Protein AF-A0A0S8JRI1-F1 (afdb_monomer_lite)

Structure (mmCIF, N/CA/C/O backbone):
data_AF-A0A0S8JRI1-F1
#
_entry.id   AF-A0A0S8JRI1-F1
#
loop_
_atom_site.group_PDB
_atom_site.id
_atom_site.type_symbol
_atom_site.label_atom_id
_atom_site.label_alt_id
_atom_site.label_comp_id
_atom_site.label_asym_id
_atom_site.label_entity_id
_atom_site.label_seq_id
_atom_site.pdbx_PDB_ins_code
_atom_site.Cartn_x
_atom_site.Cartn_y
_atom_site.Cartn_z
_atom_site.occupancy
_atom_site.B_iso_or_equiv
_atom_site.auth_seq_id
_atom_site.auth_comp_id
_atom_site.auth_asym_id
_atom_site.a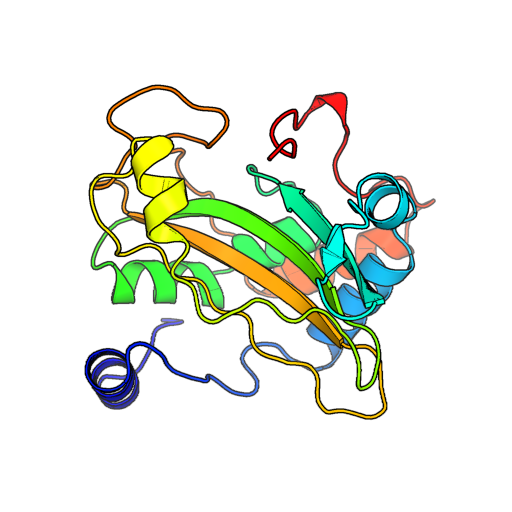uth_atom_id
_atom_site.pdbx_PDB_model_num
ATOM 1 N N . MET A 1 1 ? 0.067 -9.311 18.228 1.00 64.31 1 MET A N 1
ATOM 2 C CA . MET A 1 1 ? -0.437 -9.267 16.838 1.00 64.31 1 MET A CA 1
ATOM 3 C C . MET A 1 1 ? 0.097 -8.006 16.185 1.00 64.31 1 MET A C 1
ATOM 5 O O . MET A 1 1 ? 0.263 -7.014 16.883 1.00 64.31 1 MET A O 1
ATOM 9 N N . ASN A 1 2 ? 0.407 -8.040 14.889 1.00 87.88 2 ASN A N 1
ATOM 10 C CA . ASN A 1 2 ? 0.903 -6.865 14.171 1.00 87.88 2 ASN A CA 1
ATOM 11 C C . ASN A 1 2 ? -0.252 -5.905 13.827 1.00 87.88 2 ASN A C 1
ATOM 13 O O . ASN A 1 2 ? -0.615 -5.775 12.665 1.00 87.88 2 ASN A O 1
ATOM 17 N N . THR A 1 3 ? -0.843 -5.277 14.839 1.00 95.38 3 THR A N 1
ATOM 18 C CA . THR A 1 3 ? -1.989 -4.358 14.747 1.00 95.38 3 THR A CA 1
ATOM 19 C C . THR A 1 3 ? -1.612 -2.973 15.287 1.00 95.38 3 THR A C 1
ATOM 21 O O . THR A 1 3 ? -0.508 -2.774 15.806 1.00 95.38 3 THR A O 1
ATOM 24 N N . PHE A 1 4 ? -2.482 -1.986 15.100 1.00 96.06 4 PHE A N 1
ATOM 25 C CA . PHE A 1 4 ? -2.429 -0.702 15.792 1.00 96.06 4 PHE A CA 1
ATOM 26 C C . PHE A 1 4 ? -2.881 -0.858 17.246 1.00 96.06 4 PHE A C 1
ATOM 28 O O . PHE A 1 4 ? -3.735 -1.699 17.541 1.00 96.06 4 PHE A O 1
ATOM 35 N N . SER A 1 5 ? -2.310 -0.050 18.142 1.00 96.94 5 SER A N 1
ATOM 36 C CA . SER A 1 5 ? -2.876 0.150 19.479 1.00 96.94 5 SER A CA 1
ATOM 37 C C . SER A 1 5 ? -4.134 1.018 19.415 1.00 96.94 5 SER A C 1
ATOM 39 O O . SER A 1 5 ? -4.360 1.718 18.426 1.00 96.94 5 SER A O 1
ATOM 41 N N . ASP A 1 6 ? -4.917 1.028 20.490 1.00 97.38 6 ASP A N 1
ATOM 42 C CA . ASP A 1 6 ? -6.154 1.816 20.568 1.00 97.38 6 ASP A CA 1
ATOM 43 C C . ASP A 1 6 ? -5.908 3.313 20.339 1.00 97.38 6 ASP A C 1
ATOM 45 O O . ASP A 1 6 ? -6.665 3.965 19.626 1.00 97.38 6 ASP A O 1
ATOM 49 N N . GLU A 1 7 ? -4.805 3.853 20.864 1.00 97.69 7 GLU A N 1
ATOM 50 C CA . GLU A 1 7 ? -4.440 5.258 20.649 1.00 97.69 7 GLU A CA 1
ATOM 51 C C . GLU A 1 7 ? -4.088 5.540 19.179 1.00 97.69 7 GLU A C 1
ATOM 53 O O . GLU A 1 7 ? -4.469 6.567 18.623 1.00 97.69 7 GLU A O 1
ATOM 58 N N . GLN A 1 8 ? -3.403 4.606 18.512 1.00 96.75 8 GLN A N 1
ATOM 59 C CA . GLN A 1 8 ? -3.072 4.737 17.090 1.00 96.75 8 GLN A CA 1
ATOM 60 C C . GLN A 1 8 ? -4.321 4.650 16.209 1.00 96.75 8 GLN A C 1
ATOM 62 O O . GLN A 1 8 ? -4.445 5.414 15.252 1.00 96.75 8 GLN A O 1
ATOM 67 N N . LEU A 1 9 ? -5.253 3.750 16.541 1.00 96.38 9 LEU A N 1
ATOM 68 C CA . LEU A 1 9 ? -6.550 3.661 15.871 1.00 96.38 9 LEU A CA 1
ATOM 69 C C . LEU A 1 9 ? -7.372 4.928 16.074 1.00 96.38 9 LEU A C 1
ATOM 71 O O . LEU A 1 9 ? -7.922 5.464 15.117 1.00 96.38 9 LEU A O 1
ATOM 75 N N . LYS A 1 10 ? -7.426 5.441 17.302 1.00 96.94 10 LYS A N 1
ATOM 76 C CA . LYS A 1 10 ? -8.128 6.686 17.607 1.00 96.94 10 LYS A CA 1
ATOM 77 C C . LYS A 1 10 ? -7.576 7.849 16.783 1.00 96.94 10 LYS A C 1
ATOM 79 O O . LYS A 1 10 ? -8.362 8.572 16.178 1.00 96.94 10 LYS A O 1
ATOM 84 N N . GLN A 1 11 ? -6.251 7.983 16.694 1.00 96.06 11 GLN A N 1
ATOM 85 C CA . GLN A 1 11 ? -5.617 8.995 15.846 1.00 96.06 11 GLN A CA 1
ATOM 86 C C . GLN A 1 11 ? -5.973 8.797 14.367 1.00 96.06 11 GLN A C 1
ATOM 88 O O . GLN A 1 11 ? -6.318 9.759 13.689 1.00 96.06 11 GLN A O 1
ATOM 93 N N . TYR A 1 12 ? -5.946 7.554 13.875 1.00 94.25 12 TYR A N 1
ATOM 94 C CA . TYR A 1 12 ? -6.361 7.240 12.509 1.00 94.25 12 TYR A CA 1
ATOM 95 C C . TYR A 1 12 ? -7.808 7.676 12.233 1.00 94.25 12 TYR A C 1
ATOM 97 O O . TYR A 1 12 ? -8.067 8.316 11.218 1.00 94.25 12 TYR A O 1
ATOM 105 N N . HIS A 1 13 ? -8.746 7.374 13.133 1.00 93.38 13 HIS A N 1
ATOM 106 C CA . HIS A 1 13 ? -10.148 7.769 12.982 1.00 93.38 13 HIS A CA 1
ATOM 107 C C . HIS A 1 13 ? -10.352 9.286 13.047 1.00 93.38 13 HIS A C 1
ATOM 109 O O . HIS A 1 13 ? -11.264 9.800 12.405 1.00 93.38 13 HIS A O 1
ATOM 115 N N . GLN A 1 14 ? -9.515 9.995 13.805 1.00 94.69 14 GLN A N 1
ATOM 116 C CA . GLN A 1 14 ? -9.573 11.448 13.916 1.00 94.69 14 GLN A CA 1
ATOM 117 C C . GLN A 1 14 ? -9.000 12.155 12.676 1.00 94.69 14 GLN A C 1
ATOM 119 O O . GLN A 1 14 ? -9.611 13.101 12.183 1.00 94.69 14 GLN A O 1
ATOM 124 N N . ASP A 1 15 ? -7.857 11.694 12.166 1.00 92.31 15 ASP A N 1
ATOM 125 C CA . ASP A 1 15 ? -7.109 12.385 11.105 1.00 92.31 15 ASP A CA 1
ATOM 126 C C . ASP A 1 15 ? -7.366 11.821 9.700 1.00 92.31 15 ASP A C 1
ATOM 128 O O . ASP A 1 15 ? -6.971 12.420 8.699 1.00 92.31 15 ASP A O 1
ATOM 132 N N . GLY A 1 16 ? -7.958 10.628 9.607 1.00 88.25 16 GLY A N 1
ATOM 133 C CA . GLY A 1 16 ? -8.073 9.859 8.365 1.00 88.25 16 GLY A CA 1
ATOM 134 C C . GLY A 1 16 ? -6.766 9.188 7.920 1.00 88.25 16 GLY A C 1
ATOM 135 O O . GLY A 1 16 ? -6.719 8.586 6.849 1.00 88.25 16 GLY A O 1
ATOM 136 N N . TYR A 1 17 ? -5.691 9.280 8.711 1.00 90.06 17 TYR A N 1
ATOM 137 C CA . TYR A 1 17 ? -4.432 8.572 8.480 1.00 90.06 17 TYR A CA 1
ATOM 138 C C . TYR A 1 17 ? -3.642 8.377 9.780 1.00 90.06 17 TYR A C 1
ATOM 140 O O . TYR A 1 17 ? -3.841 9.075 10.767 1.00 90.06 17 TYR A O 1
ATOM 148 N N . TYR A 1 18 ? -2.668 7.464 9.760 1.00 91.81 18 TYR A N 1
ATOM 149 C CA . TYR A 1 18 ? -1.664 7.351 10.817 1.00 91.81 18 TYR A CA 1
ATOM 150 C C . TYR A 1 18 ? -0.278 7.081 10.221 1.00 91.81 18 TYR A C 1
ATOM 152 O O . TYR A 1 18 ? -0.118 6.195 9.379 1.00 91.81 18 TYR A O 1
ATOM 160 N N . LEU A 1 19 ? 0.739 7.836 10.651 1.00 92.38 19 LEU A N 1
ATOM 161 C CA . LEU A 1 19 ? 2.123 7.647 10.203 1.00 92.38 19 LEU A CA 1
ATOM 162 C C . LEU A 1 19 ? 2.883 6.737 11.172 1.00 92.38 19 LEU A C 1
ATOM 164 O O . LEU A 1 19 ? 3.450 7.193 12.167 1.00 92.38 19 LEU A O 1
ATOM 168 N N . LEU A 1 20 ? 2.949 5.447 10.846 1.00 92.38 20 LEU A N 1
ATOM 169 C CA . LEU A 1 20 ? 3.726 4.482 11.616 1.00 92.38 20 LEU A CA 1
ATOM 170 C C . LEU A 1 20 ? 5.195 4.488 11.174 1.00 92.38 20 LEU A C 1
ATOM 172 O O . LEU A 1 20 ? 5.557 3.952 10.127 1.00 92.38 20 LEU A O 1
ATOM 176 N N . LYS A 1 21 ? 6.050 5.111 11.986 1.00 92.62 21 LYS A N 1
ATOM 177 C CA . LYS A 1 21 ? 7.499 5.158 11.749 1.00 92.62 21 LYS A CA 1
ATOM 178 C C . LYS A 1 21 ? 8.137 3.798 12.033 1.00 92.62 21 LYS A C 1
ATOM 180 O O . LYS A 1 21 ? 7.709 3.097 12.944 1.00 92.62 21 LYS A O 1
ATOM 185 N N . ASN A 1 22 ? 9.191 3.466 11.285 1.00 93.19 22 ASN A N 1
ATOM 186 C CA . ASN A 1 22 ? 9.984 2.242 11.466 1.00 93.19 22 ASN A CA 1
ATOM 187 C C . ASN A 1 22 ? 9.151 0.945 11.418 1.00 93.19 22 ASN A C 1
ATOM 189 O O . ASN A 1 22 ? 9.436 -0.003 12.144 1.00 93.19 22 ASN A O 1
ATOM 193 N N . LEU A 1 23 ? 8.109 0.897 10.575 1.00 94.56 23 LEU A N 1
ATOM 194 C CA . LEU A 1 23 ? 7.332 -0.331 10.355 1.00 94.56 23 LEU A CA 1
ATOM 195 C C . LEU A 1 23 ? 8.204 -1.466 9.786 1.00 94.56 23 LEU A C 1
ATOM 197 O O . LEU A 1 23 ? 8.025 -2.635 10.134 1.00 94.56 23 LEU A O 1
ATOM 201 N N . PHE A 1 24 ? 9.151 -1.098 8.928 1.00 95.44 24 PHE A N 1
ATOM 202 C CA . PHE A 1 24 ? 10.161 -1.976 8.353 1.00 95.44 24 PHE A CA 1
ATOM 203 C C . PHE A 1 24 ? 11.542 -1.518 8.794 1.00 95.44 24 PHE A C 1
ATOM 205 O O . PHE A 1 24 ? 11.763 -0.321 9.009 1.00 95.44 24 PHE A O 1
ATOM 212 N N . ASP A 1 25 ? 12.453 -2.473 8.949 1.00 95.25 25 ASP A N 1
ATOM 213 C CA . ASP A 1 25 ? 13.824 -2.160 9.320 1.00 95.25 25 ASP A CA 1
ATOM 214 C C . ASP A 1 25 ? 14.629 -1.631 8.121 1.00 95.25 25 ASP A C 1
ATOM 216 O O . ASP A 1 25 ? 14.184 -1.631 6.969 1.00 95.25 25 ASP A O 1
ATOM 220 N N . LYS A 1 26 ? 15.833 -1.131 8.404 1.00 95.50 26 LYS A N 1
ATOM 221 C CA . LYS A 1 26 ? 16.688 -0.520 7.386 1.00 95.50 26 LYS A CA 1
ATOM 222 C C . LYS A 1 26 ? 17.075 -1.508 6.280 1.00 95.50 26 LYS A C 1
ATOM 224 O O . LYS A 1 26 ? 17.121 -1.118 5.120 1.00 95.50 26 LYS A O 1
ATOM 229 N N . GLU A 1 27 ? 17.336 -2.763 6.630 1.00 95.81 27 GLU A N 1
ATOM 230 C CA . GLU A 1 27 ? 17.761 -3.795 5.682 1.00 95.81 27 GLU A CA 1
ATOM 231 C C . GLU A 1 27 ? 16.628 -4.138 4.707 1.00 95.81 27 GLU A C 1
ATOM 233 O O . GLU A 1 27 ? 16.841 -4.199 3.497 1.00 95.81 27 GLU A O 1
ATOM 238 N N . GLU A 1 28 ? 15.403 -4.287 5.215 1.00 96.06 28 GLU A N 1
ATOM 239 C CA . GLU A 1 28 ? 14.204 -4.523 4.406 1.00 96.06 28 GLU A CA 1
ATOM 240 C C . GLU A 1 28 ? 13.981 -3.397 3.392 1.00 96.06 28 GLU A C 1
ATOM 242 O O . GLU A 1 28 ? 13.731 -3.654 2.211 1.00 96.06 28 GLU A O 1
ATOM 247 N N . ILE A 1 29 ? 14.110 -2.145 3.838 1.00 95.31 29 ILE A N 1
ATOM 248 C CA . ILE A 1 29 ? 13.950 -0.971 2.975 1.00 95.31 29 ILE A CA 1
ATOM 249 C C . ILE A 1 29 ? 15.098 -0.848 1.963 1.00 95.31 29 ILE A C 1
ATOM 251 O O . ILE A 1 29 ? 14.853 -0.519 0.801 1.00 95.31 29 ILE A O 1
ATOM 255 N N . GLU A 1 30 ? 16.337 -1.156 2.351 1.00 94.00 30 GLU A N 1
ATOM 256 C CA . GLU A 1 30 ? 17.478 -1.177 1.430 1.00 94.00 30 GLU A CA 1
ATOM 257 C C . GLU A 1 30 ? 17.312 -2.244 0.336 1.00 94.00 30 GLU A C 1
ATOM 259 O O . GLU A 1 30 ? 17.599 -1.968 -0.831 1.00 94.00 30 GLU A O 1
ATOM 264 N N . LEU A 1 31 ? 16.809 -3.436 0.674 1.00 93.81 31 LEU A N 1
ATOM 265 C CA . LEU A 1 31 ? 16.504 -4.493 -0.298 1.00 93.81 31 LEU A CA 1
ATOM 266 C C . LEU A 1 31 ? 15.387 -4.078 -1.263 1.00 93.81 31 LEU A C 1
ATOM 268 O O . LEU A 1 31 ? 15.496 -4.321 -2.469 1.00 93.81 31 LEU A O 1
ATOM 272 N N . LEU A 1 32 ? 14.339 -3.419 -0.759 1.00 92.75 32 LEU A N 1
ATOM 273 C CA . LEU A 1 32 ? 13.262 -2.878 -1.592 1.00 92.75 32 LEU A CA 1
ATOM 274 C C . LEU A 1 32 ? 13.796 -1.834 -2.577 1.00 92.75 32 LEU A C 1
ATOM 276 O O . LEU A 1 32 ? 13.522 -1.919 -3.773 1.00 92.75 32 LEU A O 1
ATOM 280 N N . HIS A 1 33 ? 14.606 -0.892 -2.093 1.00 90.88 33 HIS A N 1
ATOM 281 C CA . HIS A 1 33 ? 15.203 0.157 -2.917 1.00 90.88 33 HIS A CA 1
ATOM 282 C C . HIS A 1 33 ? 16.157 -0.406 -3.983 1.00 90.88 33 HIS A C 1
ATOM 284 O O . HIS A 1 33 ? 16.082 -0.020 -5.151 1.00 90.88 33 HIS A O 1
ATOM 290 N N . LYS A 1 34 ? 17.021 -1.363 -3.617 1.00 90.31 34 LYS A N 1
ATOM 291 C CA . LYS A 1 34 ? 17.889 -2.076 -4.573 1.00 90.31 34 LYS A CA 1
ATOM 292 C C . LYS A 1 34 ? 17.079 -2.813 -5.639 1.00 90.31 34 LYS A C 1
ATOM 294 O O . LYS A 1 34 ? 17.452 -2.802 -6.806 1.00 90.31 34 LYS A O 1
ATOM 299 N N . SER A 1 35 ? 15.967 -3.439 -5.256 1.00 88.56 35 SER A N 1
ATOM 300 C CA . SER A 1 35 ? 15.099 -4.151 -6.203 1.00 88.56 35 SER A CA 1
ATOM 301 C C . SER A 1 35 ? 14.448 -3.186 -7.191 1.00 88.56 35 SER A C 1
ATOM 303 O O . SER A 1 35 ? 14.563 -3.397 -8.397 1.00 88.56 35 SER A O 1
ATOM 305 N N . ALA A 1 36 ? 13.880 -2.084 -6.687 1.00 85.75 36 ALA A N 1
ATOM 306 C CA . ALA A 1 36 ? 13.229 -1.062 -7.505 1.00 85.75 36 ALA A CA 1
ATOM 307 C C . ALA A 1 36 ? 14.192 -0.405 -8.506 1.00 85.75 36 ALA A C 1
ATOM 309 O O . ALA A 1 36 ? 13.845 -0.203 -9.666 1.00 85.75 36 ALA A O 1
ATOM 310 N N . THR A 1 37 ? 15.425 -0.123 -8.084 1.00 84.56 37 THR A N 1
ATOM 311 C CA . THR A 1 37 ? 16.450 0.487 -8.949 1.00 84.56 37 THR A CA 1
ATOM 312 C C . THR A 1 37 ? 17.049 -0.486 -9.968 1.00 84.56 37 THR A C 1
ATOM 314 O O . THR A 1 37 ? 17.469 -0.061 -11.043 1.00 84.56 37 THR A O 1
ATOM 317 N N . ALA A 1 38 ? 17.076 -1.789 -9.670 1.00 82.19 38 ALA A N 1
ATOM 318 C CA . ALA A 1 38 ? 17.574 -2.817 -10.586 1.00 82.19 38 ALA A CA 1
ATOM 319 C C . ALA A 1 38 ? 16.535 -3.261 -11.635 1.00 82.19 38 ALA A C 1
ATOM 321 O O . ALA A 1 38 ? 16.903 -3.802 -12.682 1.00 82.19 38 ALA A O 1
ATOM 322 N N . ASP A 1 39 ? 15.241 -3.065 -11.372 1.00 75.31 39 ASP A N 1
ATOM 323 C CA . ASP A 1 39 ? 14.159 -3.510 -12.250 1.00 75.31 39 ASP A CA 1
ATOM 324 C C . ASP A 1 39 ? 14.018 -2.632 -13.500 1.00 75.31 39 ASP A C 1
ATOM 326 O O . ASP A 1 39 ? 13.320 -1.620 -13.537 1.00 75.31 39 ASP A O 1
ATOM 330 N N . ARG A 1 40 ? 14.627 -3.081 -14.601 1.00 61.41 40 ARG A N 1
ATOM 331 C CA . ARG A 1 40 ? 14.497 -2.426 -15.914 1.00 61.41 40 ARG A CA 1
ATOM 332 C C . ARG A 1 40 ? 13.053 -2.423 -16.439 1.00 61.41 40 ARG A C 1
ATOM 334 O O . ARG A 1 40 ? 12.693 -1.530 -17.202 1.00 61.41 40 ARG A O 1
ATOM 341 N N . THR A 1 41 ? 12.231 -3.401 -16.046 1.00 57.97 41 THR A N 1
ATOM 342 C CA . THR A 1 41 ? 10.814 -3.501 -16.443 1.00 57.97 41 THR A CA 1
ATOM 343 C C . THR A 1 41 ? 9.941 -2.461 -15.737 1.00 57.97 41 THR A C 1
ATOM 345 O O . THR A 1 41 ? 9.049 -1.927 -16.387 1.00 57.97 41 THR A O 1
ATOM 348 N N . LEU A 1 42 ? 10.245 -2.083 -14.482 1.00 59.66 42 LEU A N 1
ATOM 349 C CA . LEU A 1 42 ? 9.610 -0.929 -13.817 1.00 59.66 42 LEU A CA 1
ATOM 350 C C . LEU A 1 42 ? 9.815 0.341 -14.650 1.00 59.66 42 LEU A C 1
ATOM 352 O O . LEU A 1 42 ? 8.863 1.055 -14.939 1.00 59.66 42 LEU A O 1
ATOM 356 N N . GLY A 1 43 ? 11.044 0.573 -15.125 1.00 57.84 43 GLY A N 1
ATOM 357 C CA . GLY A 1 43 ? 11.344 1.696 -16.018 1.00 57.84 43 GLY A CA 1
ATOM 358 C C . GLY A 1 43 ? 10.558 1.652 -17.336 1.00 57.84 43 GLY A C 1
ATOM 359 O O . GLY A 1 43 ? 10.059 2.682 -17.781 1.00 57.84 43 GLY A O 1
ATOM 360 N N . LYS A 1 44 ? 10.389 0.468 -17.944 1.00 53.56 44 LYS A N 1
ATOM 361 C CA . LYS A 1 44 ? 9.644 0.291 -19.209 1.00 53.56 44 LYS A CA 1
ATOM 362 C C . LYS A 1 44 ? 8.122 0.404 -19.065 1.00 53.56 44 LYS A C 1
ATOM 364 O O . LYS A 1 44 ? 7.482 0.891 -19.986 1.00 53.56 44 LYS A O 1
ATOM 369 N N . GLN A 1 45 ? 7.558 -0.058 -17.948 1.00 55.31 45 GLN A N 1
ATOM 370 C CA . GLN A 1 45 ? 6.127 0.054 -17.629 1.00 55.31 45 GLN A CA 1
ATOM 371 C C . GLN A 1 45 ? 5.788 1.361 -16.901 1.00 55.31 45 GLN A C 1
ATOM 373 O O . GLN A 1 45 ? 4.636 1.580 -16.534 1.00 55.31 45 GLN A O 1
ATOM 378 N N . SER A 1 46 ? 6.778 2.226 -16.666 1.00 57.16 46 SER A N 1
ATOM 379 C CA . SER A 1 46 ? 6.522 3.548 -16.119 1.00 57.16 46 SER A CA 1
ATOM 380 C C . SER A 1 46 ? 5.849 4.424 -17.173 1.00 57.16 46 SER A C 1
ATOM 382 O O . SER A 1 46 ? 6.433 4.746 -18.209 1.00 57.16 46 SER A O 1
ATOM 384 N N . TYR A 1 47 ? 4.604 4.816 -16.916 1.00 53.97 47 TYR A N 1
ATOM 385 C CA . TYR A 1 47 ? 3.968 5.861 -17.706 1.00 53.97 47 TYR A CA 1
ATOM 386 C C . TYR A 1 47 ? 4.544 7.191 -17.253 1.00 53.97 47 TYR A C 1
ATOM 388 O O . TYR A 1 47 ? 4.262 7.633 -16.144 1.00 53.97 47 TYR A O 1
ATOM 396 N N . GLY A 1 48 ? 5.338 7.827 -18.113 1.00 52.66 48 GLY A N 1
ATOM 397 C CA . GLY A 1 48 ? 5.723 9.218 -17.922 1.00 52.66 48 GLY A CA 1
ATOM 398 C C . GLY A 1 48 ? 4.499 10.102 -18.118 1.00 52.66 48 GLY A C 1
ATOM 399 O O . GLY A 1 48 ? 4.223 10.543 -19.235 1.00 52.66 48 GLY A O 1
ATOM 400 N N . ARG A 1 49 ? 3.735 10.352 -17.053 1.00 52.34 49 ARG A N 1
ATOM 401 C CA . ARG A 1 49 ? 2.725 11.405 -17.085 1.00 52.34 49 ARG A CA 1
ATOM 402 C C . ARG A 1 49 ? 3.469 12.718 -16.889 1.00 52.34 49 ARG A C 1
ATOM 404 O O . ARG A 1 49 ? 4.152 12.901 -15.884 1.00 52.34 49 ARG A O 1
ATOM 411 N N . LYS A 1 50 ? 3.372 13.616 -17.872 1.00 49.59 50 LYS A N 1
ATOM 412 C CA . LYS A 1 50 ? 3.743 15.011 -17.639 1.00 49.59 50 LYS A CA 1
ATOM 413 C C . LYS A 1 50 ? 2.762 15.537 -16.605 1.00 49.59 50 LYS A C 1
ATOM 415 O O . LYS A 1 50 ? 1.558 15.559 -16.878 1.00 49.59 50 LYS A O 1
ATOM 420 N N . ASP A 1 51 ? 3.252 15.906 -15.431 1.00 53.06 51 ASP A N 1
ATOM 421 C CA . ASP A 1 51 ? 2.438 16.735 -14.558 1.00 53.06 51 ASP A CA 1
ATOM 422 C C . ASP A 1 51 ? 2.195 18.086 -15.262 1.00 53.06 51 ASP A C 1
ATOM 424 O O . ASP A 1 51 ? 2.897 18.463 -16.209 1.00 53.06 51 ASP A O 1
ATOM 428 N N . GLY A 1 52 ? 1.145 18.802 -14.866 1.00 46.59 52 GLY A N 1
ATOM 429 C CA . GLY A 1 52 ? 0.797 20.092 -15.472 1.00 46.59 52 GLY A CA 1
ATOM 430 C C . GLY A 1 52 ? 1.866 21.183 -15.298 1.00 46.59 52 GLY A C 1
ATOM 431 O O . GLY A 1 52 ? 1.663 22.288 -15.794 1.00 46.59 52 GLY A O 1
ATOM 432 N N . GLU A 1 53 ? 2.981 20.889 -14.618 1.00 50.03 53 GLU A N 1
ATOM 433 C CA . GLU A 1 53 ? 4.029 21.831 -14.218 1.00 50.03 53 GLU A CA 1
ATOM 434 C C . GLU A 1 53 ? 5.442 21.437 -14.709 1.00 50.03 53 GLU A C 1
ATOM 436 O O . GLU A 1 53 ? 6.411 22.140 -14.429 1.00 50.03 53 GLU A O 1
ATOM 441 N N . GLY A 1 54 ? 5.574 20.376 -15.518 1.00 47.78 54 GLY A N 1
ATOM 442 C CA . GLY A 1 54 ? 6.814 20.003 -16.213 1.00 47.78 54 GLY A CA 1
ATOM 443 C C . GLY A 1 54 ? 7.643 18.873 -15.585 1.00 47.78 54 GLY A C 1
ATOM 444 O O . GLY A 1 54 ? 8.696 18.541 -16.131 1.00 47.78 54 GLY A O 1
ATOM 445 N N . GLY A 1 55 ? 7.191 18.255 -14.496 1.00 51.84 55 GLY A N 1
ATOM 446 C CA . GLY A 1 55 ? 7.759 17.033 -13.928 1.00 51.84 55 GLY A CA 1
ATOM 447 C C . GLY A 1 55 ? 7.335 15.768 -14.685 1.00 51.84 55 GLY A C 1
ATOM 448 O O . GLY A 1 55 ? 6.283 15.713 -15.329 1.00 51.84 55 GLY A O 1
ATOM 449 N N . THR A 1 56 ? 8.181 14.736 -14.625 1.00 54.50 56 THR A N 1
ATOM 450 C CA . THR A 1 56 ? 7.863 13.385 -15.114 1.00 54.50 56 THR A CA 1
ATOM 451 C C . THR A 1 56 ? 7.777 12.458 -13.914 1.00 54.50 56 THR A C 1
ATOM 453 O O . THR A 1 56 ? 8.737 12.309 -13.165 1.00 54.50 56 THR A O 1
ATOM 456 N N . GLU A 1 57 ? 6.622 11.838 -13.710 1.00 58.62 57 GLU A N 1
ATOM 457 C CA . GLU A 1 57 ? 6.478 10.795 -12.701 1.00 58.62 57 GLU A CA 1
ATOM 458 C C . GLU A 1 57 ? 6.615 9.418 -13.334 1.00 58.62 57 GLU A C 1
ATOM 460 O O . GLU A 1 57 ? 6.033 9.140 -14.381 1.00 58.62 57 GLU A O 1
ATOM 465 N N . HIS A 1 58 ? 7.383 8.547 -12.686 1.00 72.69 58 HIS A N 1
ATOM 466 C CA . HIS A 1 58 ? 7.498 7.155 -13.091 1.00 72.69 58 HIS A CA 1
ATOM 467 C C . HIS A 1 58 ? 6.623 6.315 -12.165 1.00 72.69 58 HIS A C 1
ATOM 469 O O . HIS A 1 58 ? 6.988 6.043 -11.018 1.00 72.69 58 HIS A O 1
ATOM 475 N N . LEU A 1 59 ? 5.447 5.940 -12.668 1.00 74.50 59 LEU A N 1
ATOM 476 C CA . LEU A 1 59 ? 4.472 5.111 -11.966 1.00 74.50 59 LEU A CA 1
ATOM 477 C C . LEU A 1 59 ? 4.381 3.734 -12.622 1.00 74.50 59 LEU A C 1
ATOM 479 O O . LEU A 1 59 ? 4.051 3.632 -13.802 1.00 74.50 59 LEU A O 1
ATOM 483 N N . SER A 1 60 ? 4.574 2.686 -11.829 1.00 81.62 60 SER A N 1
ATOM 484 C CA . SER A 1 60 ? 4.226 1.314 -12.200 1.00 81.62 60 SER A CA 1
ATOM 485 C C . SER A 1 60 ? 3.131 0.805 -11.270 1.00 81.62 60 SER A C 1
ATOM 487 O O . 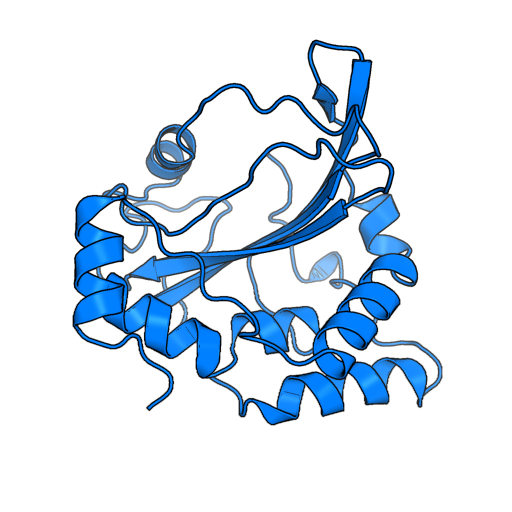SER A 1 60 ? 3.262 0.923 -10.052 1.00 81.62 60 SER A O 1
ATOM 489 N N . LEU A 1 61 ? 2.058 0.253 -11.835 1.00 82.62 61 LEU A N 1
ATOM 490 C CA . LEU A 1 61 ? 0.866 -0.219 -11.123 1.00 82.62 61 LEU A CA 1
ATOM 491 C C . LEU A 1 61 ? 0.613 -1.688 -11.451 1.00 82.62 61 LEU A C 1
ATOM 493 O O . LEU A 1 61 ? 0.832 -2.094 -12.587 1.00 82.62 61 LEU A O 1
ATOM 497 N N . TRP A 1 62 ? 0.154 -2.463 -10.469 1.00 87.06 62 TRP A N 1
ATOM 498 C CA . TRP A 1 62 ? -0.201 -3.871 -10.658 1.00 87.06 62 TRP A CA 1
ATOM 499 C C . TRP A 1 62 ? -1.257 -4.344 -9.670 1.00 87.06 62 TRP A C 1
ATOM 501 O O . TRP A 1 62 ? -1.330 -3.856 -8.539 1.00 87.06 62 TRP A O 1
ATOM 511 N N . ASN A 1 63 ? -2.055 -5.328 -10.069 1.00 87.19 63 ASN A N 1
ATOM 512 C CA . ASN A 1 63 ? -3.240 -5.740 -9.316 1.00 87.19 63 ASN A CA 1
ATOM 513 C C . ASN A 1 63 ? -3.028 -6.994 -8.474 1.00 87.19 63 ASN A C 1
ATOM 515 O O . ASN A 1 63 ? -3.691 -7.170 -7.449 1.00 87.19 63 ASN A O 1
ATOM 519 N N . HIS A 1 64 ? -2.066 -7.838 -8.843 1.00 86.50 64 HIS A N 1
ATOM 520 C CA . HIS A 1 64 ? -1.839 -9.106 -8.159 1.00 86.50 64 HIS A CA 1
ATOM 521 C C . HIS A 1 64 ? -0.464 -9.151 -7.480 1.00 86.50 64 HIS A C 1
ATOM 523 O O . HIS A 1 64 ? 0.564 -8.923 -8.121 1.00 86.50 64 HIS A O 1
ATOM 529 N N . PRO A 1 65 ? -0.400 -9.454 -6.170 1.00 86.75 65 PRO A N 1
ATOM 530 C CA . PRO A 1 65 ? 0.871 -9.543 -5.474 1.00 86.75 65 PRO A CA 1
ATOM 531 C C . PRO A 1 65 ? 1.572 -10.861 -5.837 1.00 86.75 65 PRO A C 1
ATOM 533 O O . PRO A 1 65 ? 1.137 -11.943 -5.436 1.00 86.75 65 PRO A O 1
ATOM 536 N N . GLY A 1 66 ? 2.677 -10.764 -6.580 1.00 86.50 66 GLY A N 1
ATOM 537 C CA . GLY A 1 66 ? 3.516 -11.907 -6.957 1.00 86.50 66 GLY A CA 1
ATOM 538 C C . GLY A 1 66 ? 4.343 -12.490 -5.800 1.00 86.50 66 GLY A C 1
ATOM 539 O O . GLY A 1 66 ? 4.137 -12.178 -4.629 1.00 86.50 66 GLY A O 1
ATOM 540 N N . ASN A 1 67 ? 5.321 -13.342 -6.123 1.00 88.12 67 ASN A N 1
ATOM 541 C CA . ASN A 1 67 ? 6.244 -13.934 -5.138 1.00 88.12 67 ASN A CA 1
ATOM 542 C C . ASN A 1 67 ? 7.607 -13.226 -5.044 1.00 88.12 67 ASN A C 1
ATOM 544 O O . ASN A 1 67 ? 8.505 -13.706 -4.358 1.00 88.12 67 ASN A O 1
ATOM 548 N N . ASN A 1 68 ? 7.739 -12.067 -5.683 1.00 88.25 68 ASN A N 1
ATOM 549 C CA . ASN A 1 68 ? 8.895 -11.191 -5.531 1.00 88.25 68 ASN A CA 1
ATOM 550 C C . ASN A 1 68 ? 8.809 -10.361 -4.235 1.00 88.25 68 ASN A C 1
ATOM 552 O O . ASN A 1 68 ? 7.833 -10.434 -3.480 1.00 88.25 68 ASN A O 1
ATOM 556 N N . ILE A 1 69 ? 9.832 -9.540 -3.990 1.00 91.88 69 ILE A N 1
ATOM 557 C CA . ILE A 1 69 ? 9.918 -8.689 -2.798 1.00 91.88 69 ILE A CA 1
ATOM 558 C C . ILE A 1 69 ? 8.684 -7.790 -2.616 1.00 91.88 69 ILE A C 1
ATOM 560 O O . ILE A 1 69 ? 8.177 -7.688 -1.500 1.00 91.88 69 ILE A O 1
ATOM 564 N N . TYR A 1 70 ? 8.138 -7.214 -3.692 1.00 92.25 70 TYR A N 1
ATOM 565 C CA . TYR A 1 70 ? 6.962 -6.340 -3.632 1.00 92.25 70 TYR A CA 1
ATOM 566 C C . TYR A 1 70 ? 5.740 -7.095 -3.097 1.00 92.25 70 TYR A C 1
ATOM 568 O O . TYR A 1 70 ? 5.060 -6.639 -2.176 1.00 92.25 70 TYR A O 1
ATOM 576 N N . GLY A 1 71 ? 5.507 -8.306 -3.606 1.00 92.50 71 GLY A N 1
ATOM 577 C CA . GLY A 1 71 ? 4.445 -9.171 -3.109 1.00 92.50 71 GLY A CA 1
ATOM 578 C C . GLY A 1 71 ? 4.649 -9.619 -1.659 1.00 92.50 71 GLY A C 1
ATOM 579 O O . GLY A 1 71 ? 3.667 -9.858 -0.958 1.00 92.50 71 GLY A O 1
ATOM 580 N N . MET A 1 72 ? 5.890 -9.701 -1.163 1.00 95.62 72 MET A N 1
ATOM 581 C CA . MET A 1 72 ? 6.141 -9.970 0.261 1.00 95.62 72 MET A CA 1
ATOM 582 C C . MET A 1 72 ? 5.770 -8.780 1.144 1.00 95.62 72 MET A C 1
ATOM 584 O O . MET A 1 72 ? 5.115 -8.979 2.165 1.00 95.62 72 MET A O 1
ATOM 588 N N . PHE A 1 73 ? 6.098 -7.551 0.735 1.00 95.75 73 PHE A N 1
ATOM 589 C CA . PHE A 1 73 ? 5.656 -6.344 1.444 1.00 95.75 73 PHE A CA 1
ATOM 590 C C . PHE A 1 73 ? 4.124 -6.258 1.506 1.00 95.75 73 PHE A C 1
ATOM 592 O O . PHE A 1 73 ? 3.567 -6.066 2.587 1.00 95.75 73 PHE A O 1
ATOM 599 N N . ALA A 1 74 ? 3.441 -6.488 0.381 1.00 95.25 74 ALA A N 1
ATOM 600 C CA . ALA A 1 74 ? 1.980 -6.426 0.278 1.00 95.25 74 ALA A CA 1
ATOM 601 C C . ALA A 1 74 ? 1.233 -7.554 1.022 1.00 95.25 74 ALA A C 1
ATOM 603 O O . ALA A 1 74 ? 0.028 -7.466 1.242 1.00 95.25 74 ALA A O 1
ATOM 604 N N . ARG A 1 75 ? 1.914 -8.644 1.395 1.00 95.88 75 ARG A N 1
ATOM 605 C CA . ARG A 1 75 ? 1.289 -9.816 2.040 1.00 95.88 75 ARG A CA 1
ATOM 606 C C . ARG A 1 75 ? 1.771 -10.065 3.464 1.00 95.88 75 ARG A C 1
ATOM 608 O O . ARG A 1 75 ? 1.270 -10.983 4.117 1.00 95.88 75 ARG A O 1
ATOM 615 N N . CYS A 1 76 ? 2.744 -9.297 3.956 1.00 96.44 76 CYS A N 1
ATOM 616 C CA . CYS A 1 76 ? 3.289 -9.515 5.290 1.00 96.44 76 CYS A CA 1
ATOM 617 C C . CYS A 1 76 ? 2.258 -9.193 6.380 1.00 96.44 76 CYS A C 1
ATOM 619 O O . CYS A 1 76 ? 1.394 -8.318 6.234 1.00 96.44 76 CYS A O 1
ATOM 621 N N . GLY A 1 77 ? 2.368 -9.888 7.514 1.00 95.50 77 GLY A N 1
ATOM 622 C CA . GLY A 1 77 ? 1.456 -9.715 8.643 1.00 95.50 77 GLY A CA 1
ATOM 623 C C . GLY A 1 77 ? 1.439 -8.284 9.184 1.00 95.50 77 GLY A C 1
ATOM 624 O O . GLY A 1 77 ? 0.402 -7.836 9.672 1.00 95.50 77 GLY A O 1
ATOM 625 N N . ARG A 1 78 ? 2.556 -7.548 9.077 1.00 95.19 78 ARG A N 1
ATOM 626 C CA . ARG A 1 78 ? 2.640 -6.124 9.450 1.00 95.19 78 ARG A CA 1
ATOM 627 C C . ARG A 1 78 ? 1.666 -5.218 8.705 1.00 95.19 78 ARG A C 1
ATOM 629 O O . ARG A 1 78 ? 1.145 -4.293 9.330 1.00 95.19 78 ARG A O 1
ATOM 636 N N . MET A 1 79 ? 1.416 -5.493 7.427 1.00 95.38 79 MET A N 1
ATOM 637 C CA . MET A 1 79 ? 0.503 -4.714 6.592 1.00 95.38 79 MET A CA 1
ATOM 638 C C . MET A 1 79 ? -0.924 -5.254 6.676 1.00 95.38 79 MET A C 1
ATOM 640 O O . MET A 1 79 ? -1.839 -4.527 7.057 1.00 95.38 79 MET A O 1
ATOM 644 N N . VAL A 1 80 ? -1.107 -6.545 6.381 1.00 96.19 80 VAL A N 1
ATOM 645 C CA . VAL A 1 80 ? -2.442 -7.135 6.188 1.00 96.19 80 VAL A CA 1
ATOM 646 C C . VAL A 1 80 ? -3.281 -7.079 7.462 1.00 96.19 80 VAL A C 1
ATOM 648 O O . VAL A 1 80 ? -4.459 -6.743 7.405 1.00 96.19 80 VAL A O 1
ATOM 651 N N . ASN A 1 81 ? -2.687 -7.351 8.628 1.00 96.38 81 ASN A N 1
ATOM 652 C CA . ASN A 1 81 ? -3.442 -7.339 9.883 1.00 96.38 81 ASN A CA 1
ATOM 653 C C . ASN A 1 81 ? -3.896 -5.918 10.272 1.00 96.38 81 ASN A C 1
ATOM 655 O O . ASN A 1 81 ? -4.959 -5.766 10.863 1.00 96.38 81 ASN A O 1
ATOM 659 N N . ARG A 1 82 ? -3.123 -4.880 9.924 1.00 96.38 82 ARG A N 1
ATOM 660 C CA . ARG A 1 82 ? -3.495 -3.474 10.158 1.00 96.38 82 ARG A CA 1
ATOM 661 C C . ARG A 1 82 ? -4.568 -2.993 9.194 1.00 96.38 82 ARG A C 1
ATOM 663 O O . ARG A 1 82 ? -5.485 -2.302 9.619 1.00 96.38 82 ARG A O 1
ATOM 670 N N . ALA A 1 83 ? -4.469 -3.381 7.923 1.00 96.06 83 ALA A N 1
ATOM 671 C CA . ALA A 1 83 ? -5.509 -3.098 6.941 1.00 96.06 83 ALA A CA 1
ATOM 672 C C . ALA A 1 83 ? -6.841 -3.745 7.352 1.00 96.06 83 ALA A C 1
ATOM 674 O O . ALA A 1 83 ? -7.854 -3.059 7.385 1.00 96.06 83 ALA A O 1
ATOM 675 N N . ALA A 1 84 ? -6.816 -5.022 7.752 1.00 96.44 84 ALA A N 1
ATOM 676 C CA . ALA A 1 84 ? -7.995 -5.728 8.256 1.00 96.44 84 ALA A CA 1
ATOM 677 C C . ALA A 1 84 ? -8.583 -5.076 9.513 1.00 96.44 84 ALA A C 1
ATOM 679 O O . ALA A 1 84 ? -9.792 -4.935 9.617 1.00 96.44 84 ALA A O 1
ATOM 680 N N . GLN A 1 85 ? -7.735 -4.624 10.442 1.00 96.81 85 GLN A N 1
ATOM 681 C CA . GLN A 1 85 ? -8.189 -3.917 11.641 1.00 96.81 85 GLN A CA 1
ATOM 682 C C . GLN A 1 85 ? -8.872 -2.582 11.314 1.00 96.81 85 GLN A C 1
ATOM 684 O O . GLN A 1 85 ? -9.889 -2.266 11.914 1.00 96.81 85 GLN A O 1
ATOM 689 N N . ILE A 1 86 ? -8.317 -1.792 10.387 1.00 95.19 86 ILE A N 1
ATOM 690 C CA . ILE A 1 86 ? -8.909 -0.504 9.992 1.00 95.19 86 ILE A CA 1
ATOM 691 C C . ILE A 1 86 ? -10.228 -0.703 9.237 1.00 95.19 86 ILE A C 1
ATOM 693 O O . ILE A 1 86 ? -11.156 0.083 9.410 1.00 95.19 86 ILE A O 1
ATOM 697 N N . LEU A 1 87 ? -10.289 -1.718 8.373 1.00 94.81 87 LEU A N 1
ATOM 698 C CA . LEU A 1 87 ? -11.453 -2.000 7.535 1.00 94.81 87 LEU A CA 1
ATOM 699 C C . LEU A 1 87 ? -12.530 -2.831 8.242 1.00 94.81 87 LEU A C 1
ATOM 701 O O . LEU A 1 87 ? -13.611 -2.977 7.683 1.00 94.81 87 LEU A O 1
ATOM 705 N N . ASP A 1 88 ? -12.228 -3.349 9.436 1.00 95.75 88 ASP A N 1
ATOM 706 C CA . ASP A 1 88 ? -13.072 -4.261 10.215 1.00 95.75 88 ASP A CA 1
ATOM 707 C C . ASP A 1 88 ? -13.604 -5.446 9.385 1.00 95.75 88 ASP A C 1
ATOM 709 O O . ASP A 1 88 ? -14.759 -5.855 9.482 1.00 95.75 88 ASP A O 1
ATOM 713 N N . ASP A 1 89 ? -12.749 -5.979 8.506 1.00 97.12 89 ASP A N 1
ATOM 714 C CA . ASP A 1 89 ? -13.100 -7.053 7.579 1.00 97.12 89 ASP A CA 1
ATOM 715 C C . ASP A 1 89 ? -11.857 -7.854 7.161 1.00 97.12 89 ASP A C 1
ATOM 717 O O . ASP A 1 89 ? -10.704 -7.433 7.315 1.00 97.12 89 ASP A O 1
ATOM 721 N N . GLU A 1 90 ? -12.089 -9.023 6.574 1.00 96.81 90 GLU A N 1
ATOM 722 C CA . GLU A 1 90 ? -11.099 -9.681 5.740 1.00 96.81 90 GLU A CA 1
ATOM 723 C C . GLU A 1 90 ? -10.744 -8.776 4.553 1.00 96.81 90 GLU A C 1
ATOM 725 O O . GLU A 1 90 ? -11.614 -8.216 3.885 1.00 96.81 90 GLU A O 1
ATOM 730 N N . VAL A 1 91 ? -9.449 -8.654 4.264 1.00 96.56 91 VAL A N 1
ATOM 731 C CA . VAL A 1 91 ? -8.958 -7.792 3.188 1.00 96.56 91 VAL A CA 1
ATOM 732 C C . VAL A 1 91 ? -8.310 -8.594 2.080 1.00 96.56 91 VAL A C 1
ATOM 734 O O . VAL A 1 91 ? -7.681 -9.630 2.312 1.00 96.56 91 VAL A O 1
ATOM 737 N N . TYR A 1 92 ? -8.391 -8.051 0.875 1.00 95.38 92 TYR A N 1
ATOM 738 C CA . TYR A 1 92 ? -7.617 -8.507 -0.264 1.00 95.38 92 TYR A CA 1
ATOM 739 C C . TYR A 1 92 ? -6.764 -7.371 -0.826 1.00 95.38 92 TYR A C 1
ATOM 741 O O . TYR A 1 92 ? -7.030 -6.188 -0.603 1.00 95.38 92 TYR A O 1
ATOM 749 N N . HIS A 1 93 ? -5.694 -7.742 -1.526 1.00 94.50 93 HIS A N 1
ATOM 750 C CA . HIS A 1 93 ? -4.873 -6.780 -2.248 1.00 94.50 93 HIS A CA 1
ATOM 751 C C . HIS A 1 93 ? -5.648 -6.287 -3.466 1.00 94.50 93 HIS A C 1
ATOM 753 O O . HIS A 1 93 ? -6.004 -7.088 -4.329 1.00 94.50 93 HIS A O 1
ATOM 759 N N . TYR A 1 94 ? -5.891 -4.983 -3.530 1.00 92.38 94 TYR A N 1
ATOM 760 C CA . TYR A 1 94 ? -6.599 -4.371 -4.644 1.00 92.38 94 TYR A CA 1
ATOM 761 C C . TYR A 1 94 ? -5.626 -3.973 -5.754 1.00 92.38 94 TYR A C 1
ATOM 763 O O . TYR A 1 94 ? -5.793 -4.370 -6.901 1.00 92.38 94 TYR A O 1
ATOM 771 N N . HIS A 1 95 ? -4.574 -3.234 -5.404 1.00 91.31 95 HIS A N 1
ATOM 772 C CA . HIS A 1 95 ? -3.435 -2.981 -6.280 1.00 91.31 95 HIS A CA 1
ATOM 773 C C . HIS A 1 95 ? -2.245 -2.463 -5.476 1.00 91.31 95 HIS A C 1
ATOM 775 O O . HIS A 1 95 ? -2.394 -1.943 -4.368 1.00 91.31 95 HIS A O 1
ATOM 781 N N . SER A 1 96 ? -1.067 -2.523 -6.077 1.00 90.81 96 SER A N 1
ATOM 782 C CA . SER A 1 96 ? 0.120 -1.847 -5.590 1.00 90.81 96 SER A CA 1
ATOM 783 C C . SER A 1 96 ? 0.676 -0.930 -6.661 1.00 90.81 96 SER A C 1
ATOM 785 O O . SER A 1 96 ? 0.462 -1.118 -7.857 1.00 90.81 96 SER A O 1
ATOM 787 N N . LYS A 1 97 ? 1.382 0.098 -6.200 1.00 88.19 97 LYS A N 1
ATOM 788 C CA . LYS A 1 97 ? 2.067 1.057 -7.056 1.00 88.19 97 LYS A CA 1
ATOM 789 C C . LYS A 1 97 ? 3.492 1.238 -6.562 1.00 88.19 97 LYS A C 1
ATOM 791 O O . LYS A 1 97 ? 3.712 1.362 -5.356 1.00 88.19 97 LYS A O 1
ATOM 796 N N . MET A 1 98 ? 4.442 1.306 -7.483 1.00 87.38 98 MET A N 1
ATOM 797 C CA . MET A 1 98 ? 5.773 1.845 -7.231 1.00 87.38 98 MET A CA 1
ATOM 798 C C . MET A 1 98 ? 5.860 3.197 -7.924 1.00 87.38 98 MET A C 1
ATOM 800 O O . MET A 1 98 ? 5.578 3.305 -9.116 1.00 87.38 98 MET A O 1
ATOM 804 N N . ILE A 1 99 ? 6.214 4.225 -7.161 1.00 83.75 99 ILE A N 1
ATOM 805 C CA . ILE A 1 99 ? 6.267 5.603 -7.638 1.00 83.75 99 ILE A CA 1
ATOM 806 C C . ILE A 1 99 ? 7.663 6.142 -7.361 1.00 83.75 99 ILE A C 1
ATOM 808 O O . ILE A 1 99 ? 8.097 6.163 -6.205 1.00 83.75 99 ILE A O 1
ATOM 812 N N . LEU A 1 100 ? 8.335 6.609 -8.408 1.00 84.06 100 LEU A N 1
ATOM 813 C CA . LEU A 1 100 ? 9.523 7.445 -8.303 1.00 84.06 100 LEU A CA 1
ATOM 814 C C . LEU A 1 100 ? 9.114 8.900 -8.543 1.00 84.06 100 LEU A C 1
ATOM 816 O O . LEU A 1 100 ? 8.591 9.252 -9.600 1.00 84.06 100 LEU A O 1
ATOM 820 N N . LYS A 1 101 ? 9.361 9.732 -7.532 1.00 77.81 101 LYS A N 1
ATOM 821 C CA . LYS A 1 101 ? 9.205 11.185 -7.595 1.00 77.81 101 LYS A CA 1
ATOM 822 C C . LYS A 1 101 ? 10.575 11.839 -7.621 1.00 77.81 101 LYS A C 1
ATOM 824 O O . LYS A 1 101 ? 11.347 11.653 -6.677 1.00 77.81 101 LYS A O 1
ATOM 829 N N . ASP A 1 102 ? 10.845 12.639 -8.643 1.00 75.00 102 ASP A N 1
ATOM 830 C CA . ASP A 1 102 ? 12.088 13.402 -8.735 1.00 75.00 102 ASP A CA 1
ATOM 831 C C . ASP A 1 102 ? 12.274 14.367 -7.557 1.00 75.00 102 ASP A C 1
ATOM 833 O O . ASP A 1 102 ? 11.324 14.758 -6.865 1.00 75.00 102 ASP A O 1
ATOM 837 N N . ALA A 1 103 ? 13.535 14.721 -7.306 1.00 78.31 103 ALA A N 1
ATOM 838 C CA . ALA A 1 103 ? 13.910 15.701 -6.296 1.00 78.31 103 ALA A CA 1
ATOM 839 C C . ALA A 1 103 ? 13.253 17.052 -6.592 1.00 78.31 103 ALA A C 1
ATOM 841 O O . ALA A 1 103 ? 13.276 17.508 -7.734 1.00 78.31 103 ALA A O 1
ATOM 842 N N . ARG A 1 104 ? 12.714 17.709 -5.558 1.00 69.50 104 ARG A N 1
ATOM 843 C CA . ARG A 1 104 ? 12.111 19.059 -5.584 1.00 69.50 104 ARG A CA 1
ATOM 844 C C . ARG A 1 104 ? 10.907 19.274 -6.526 1.00 69.50 104 ARG A C 1
ATOM 846 O O . ARG A 1 104 ? 10.171 20.228 -6.304 1.00 69.50 104 ARG A O 1
ATOM 853 N N . ILE A 1 105 ? 10.704 18.431 -7.545 1.00 59.81 105 ILE A N 1
ATOM 854 C CA . ILE A 1 105 ? 9.767 18.645 -8.670 1.00 59.81 105 ILE A CA 1
ATOM 855 C C . ILE A 1 105 ? 8.851 17.420 -8.899 1.00 59.81 105 ILE A C 1
ATOM 857 O O . ILE A 1 105 ? 8.035 17.398 -9.806 1.00 59.81 105 ILE A O 1
ATOM 861 N N . GLY A 1 106 ? 8.932 16.365 -8.085 1.00 52.97 106 GLY A N 1
ATOM 862 C CA . GLY A 1 106 ? 8.229 15.116 -8.390 1.00 52.97 106 GLY A CA 1
ATOM 863 C C . GLY A 1 106 ? 6.702 15.150 -8.214 1.00 52.97 106 GLY A C 1
ATOM 864 O O . GLY A 1 106 ? 6.210 14.827 -7.129 1.00 52.97 106 GLY A O 1
ATOM 865 N N . GLY A 1 107 ? 5.974 15.437 -9.299 1.00 53.34 107 GLY A N 1
ATOM 866 C CA . GLY A 1 107 ? 4.594 15.022 -9.560 1.00 53.34 107 GLY A CA 1
ATOM 867 C C . GLY A 1 107 ? 3.557 15.726 -8.695 1.00 53.34 107 GLY A C 1
ATOM 868 O O . GLY A 1 107 ? 3.174 15.209 -7.632 1.00 53.34 107 GLY A O 1
ATOM 869 N N . VAL A 1 108 ? 3.085 16.887 -9.161 1.00 51.09 108 VAL A N 1
ATOM 870 C CA . VAL A 1 108 ? 1.905 17.567 -8.607 1.00 51.09 108 VAL A CA 1
ATOM 871 C C . VAL A 1 108 ? 0.674 16.718 -8.908 1.00 51.09 108 VAL A C 1
ATOM 873 O O . VAL A 1 108 ? -0.038 16.911 -9.891 1.00 51.09 108 VAL A O 1
ATOM 876 N N . TRP A 1 109 ? 0.403 15.762 -8.027 1.00 54.22 109 TRP A N 1
ATOM 877 C CA . TRP A 1 109 ? -0.954 15.277 -7.877 1.00 54.22 109 TRP A CA 1
ATOM 878 C C . TRP A 1 109 ? -1.720 16.397 -7.200 1.00 54.22 109 TRP A C 1
ATOM 880 O O . TRP A 1 109 ? -1.522 16.662 -6.015 1.00 54.22 109 TRP A O 1
ATOM 890 N N . VAL A 1 110 ? -2.576 17.074 -7.960 1.00 60.41 110 VAL A N 1
ATOM 891 C CA . VAL A 1 110 ? -3.576 17.962 -7.366 1.00 60.41 110 VAL A CA 1
ATOM 892 C C . VAL A 1 110 ? -4.313 17.203 -6.266 1.00 60.41 110 VAL A C 1
ATOM 894 O O . VAL A 1 110 ? -4.484 15.985 -6.367 1.00 60.41 110 VAL A O 1
ATOM 897 N N . TRP A 1 111 ? -4.728 17.900 -5.209 1.00 63.88 111 TRP A N 1
ATOM 898 C CA . TRP A 1 111 ? -5.549 17.299 -4.160 1.00 63.88 111 TRP A CA 1
ATOM 899 C C . TRP A 1 111 ? -6.704 16.519 -4.794 1.00 63.88 111 TRP A C 1
ATOM 901 O O . TRP A 1 111 ? -7.525 17.083 -5.516 1.00 63.88 111 TRP A O 1
ATOM 911 N N . HIS A 1 112 ? -6.727 15.210 -4.564 1.00 70.69 112 HIS A N 1
ATOM 912 C CA . HIS A 1 112 ? -7.715 14.305 -5.130 1.00 70.69 112 HIS A CA 1
ATOM 913 C C . HIS A 1 112 ? -8.034 13.194 -4.135 1.00 70.69 112 HIS A C 1
ATOM 915 O O . HIS A 1 112 ? -7.316 12.969 -3.160 1.00 70.69 112 HIS A O 1
ATOM 921 N N . GLN A 1 113 ? -9.134 12.501 -4.404 1.00 73.00 113 GLN A N 1
ATOM 922 C CA . GLN A 1 113 ? -9.482 11.242 -3.768 1.00 73.00 113 GLN A CA 1
ATOM 923 C C . GLN A 1 113 ? -9.542 10.182 -4.861 1.00 73.00 113 GLN A C 1
ATOM 925 O O . GLN A 1 113 ? -10.275 10.359 -5.838 1.00 73.00 113 GLN A O 1
ATOM 930 N N . ASP A 1 114 ? -8.829 9.068 -4.689 1.00 81.69 114 ASP A N 1
ATOM 931 C CA . ASP A 1 114 ? -8.860 7.988 -5.682 1.00 81.69 114 ASP A CA 1
ATOM 932 C C . ASP A 1 114 ? -10.257 7.354 -5.823 1.00 81.69 114 ASP A C 1
ATOM 934 O O . ASP A 1 114 ? -10.578 6.773 -6.861 1.00 81.69 114 ASP A O 1
ATOM 938 N N . TYR A 1 115 ? -11.128 7.514 -4.818 1.00 84.81 115 TYR A N 1
ATOM 939 C CA . TYR A 1 115 ? -12.470 6.932 -4.818 1.00 84.81 115 TYR A CA 1
ATOM 940 C C . TYR A 1 115 ? -13.306 7.299 -6.049 1.00 84.81 115 TYR A C 1
ATOM 942 O O . TYR A 1 115 ? -14.033 6.447 -6.552 1.00 84.81 115 TYR A O 1
ATOM 950 N N . GLY A 1 116 ? -13.176 8.519 -6.584 1.00 84.44 116 GLY A N 1
ATOM 951 C CA . GLY A 1 116 ? -13.895 8.908 -7.801 1.00 84.44 116 GLY A CA 1
ATOM 952 C C . GLY A 1 116 ? -13.588 7.986 -8.988 1.00 84.44 116 GLY A C 1
ATOM 953 O O . GLY A 1 116 ? -14.494 7.623 -9.737 1.00 84.44 116 GLY A O 1
ATOM 954 N N . TYR A 1 117 ? -12.334 7.540 -9.110 1.00 84.69 117 TYR A N 1
ATOM 955 C CA . TYR A 1 117 ? -11.923 6.551 -10.106 1.00 84.69 117 TYR A CA 1
ATOM 956 C C . TYR A 1 117 ? -12.403 5.144 -9.723 1.00 84.69 117 TYR A C 1
ATOM 958 O O . TYR A 1 117 ? -12.924 4.410 -10.557 1.00 84.69 117 TYR A O 1
ATOM 966 N N . TRP A 1 118 ? -12.291 4.757 -8.451 1.00 87.44 118 TRP A N 1
ATOM 967 C CA . TRP A 1 118 ? -12.662 3.409 -8.000 1.00 87.44 118 TRP A CA 1
ATOM 968 C C . TRP A 1 118 ? -14.160 3.122 -8.048 1.00 87.44 118 TRP A C 1
ATOM 970 O O . TRP A 1 118 ? -14.554 1.993 -8.336 1.00 87.44 118 TRP A O 1
ATOM 980 N N . TYR A 1 119 ? -14.996 4.139 -7.860 1.00 88.44 119 TYR A N 1
ATOM 981 C CA . TYR A 1 119 ? -16.436 4.018 -8.049 1.00 88.44 119 TYR A CA 1
ATOM 982 C C . TYR A 1 119 ? -16.783 3.611 -9.488 1.00 88.44 119 TYR A C 1
ATOM 984 O O . TYR A 1 119 ? -17.643 2.758 -9.722 1.00 88.44 119 TYR A O 1
ATOM 992 N N . GLN A 1 120 ? -16.045 4.140 -10.471 1.00 88.12 120 GLN A N 1
ATOM 993 C CA . GLN A 1 120 ? -16.192 3.733 -11.871 1.00 88.12 120 GLN A CA 1
ATOM 994 C C . GLN A 1 120 ? -15.761 2.279 -12.101 1.00 88.12 120 GLN A C 1
ATOM 996 O O . GLN A 1 120 ? -16.305 1.632 -12.997 1.00 88.12 120 GLN A O 1
ATOM 1001 N N . ASN A 1 121 ? -14.883 1.745 -11.249 1.00 87.31 121 ASN A N 1
ATOM 1002 C CA . ASN A 1 121 ? -14.434 0.351 -11.252 1.00 87.31 121 ASN A CA 1
ATOM 1003 C C . ASN A 1 121 ? -15.344 -0.589 -10.443 1.00 87.31 121 ASN A C 1
ATOM 1005 O O . ASN A 1 121 ? -15.047 -1.770 -10.316 1.00 87.31 121 ASN A O 1
ATOM 1009 N N . GLY A 1 122 ? -16.474 -0.092 -9.930 1.00 88.56 122 GLY A N 1
ATOM 1010 C CA . GLY A 1 122 ? -17.472 -0.901 -9.232 1.00 88.56 122 GLY A CA 1
ATOM 1011 C C . GLY A 1 122 ? -17.311 -0.951 -7.714 1.00 88.56 122 GLY A C 1
ATOM 1012 O O . GLY A 1 122 ? -18.117 -1.602 -7.058 1.00 88.56 122 GLY A O 1
ATOM 1013 N N . VAL A 1 123 ? -16.320 -0.268 -7.138 1.00 89.44 123 VAL A N 1
ATOM 1014 C CA . VAL A 1 123 ? -16.158 -0.173 -5.680 1.00 89.44 123 VAL A CA 1
ATOM 1015 C C . VAL A 1 123 ? -17.251 0.732 -5.108 1.00 89.44 123 VAL A C 1
ATOM 1017 O O . VAL A 1 123 ? -17.364 1.890 -5.504 1.00 89.44 123 VAL A O 1
ATOM 1020 N N . LEU A 1 124 ? -18.062 0.217 -4.181 1.00 88.50 124 LEU A N 1
ATOM 1021 C CA . LEU A 1 124 ? -19.243 0.935 -3.690 1.00 88.50 124 LEU A CA 1
ATOM 1022 C C . LEU A 1 124 ? -18.931 1.922 -2.559 1.00 88.50 124 LEU A C 1
ATOM 1024 O O . LEU A 1 124 ? -19.617 2.935 -2.442 1.00 88.50 124 LEU A O 1
ATOM 1028 N N . TYR A 1 125 ? -17.922 1.637 -1.732 1.00 87.06 125 TYR A N 1
ATOM 1029 C CA . TYR A 1 125 ? -17.574 2.464 -0.574 1.00 87.06 125 TYR A CA 1
ATOM 1030 C C . TYR A 1 125 ? -16.155 3.057 -0.668 1.00 87.06 125 TYR A C 1
ATOM 1032 O O . TYR A 1 125 ? -15.237 2.383 -1.140 1.00 87.06 125 TYR A O 1
ATOM 1040 N N . PRO A 1 126 ? -15.932 4.294 -0.174 1.00 85.62 126 PRO A N 1
ATOM 1041 C CA . PRO A 1 126 ? -14.660 5.023 -0.277 1.00 85.62 126 PRO A CA 1
ATOM 1042 C C . PRO A 1 126 ? -13.598 4.604 0.752 1.00 85.62 126 PRO A C 1
ATOM 1044 O O . PRO A 1 126 ? -12.720 5.394 1.085 1.00 85.62 126 PRO A O 1
ATOM 1047 N N . ASN A 1 127 ? -13.674 3.393 1.300 1.00 82.50 127 ASN A N 1
ATOM 1048 C CA . ASN A 1 127 ? -12.849 2.972 2.436 1.00 82.50 127 ASN A CA 1
ATOM 1049 C C . ASN A 1 127 ? -11.470 2.403 2.048 1.00 82.50 127 ASN A C 1
ATOM 1051 O O . ASN A 1 127 ? -10.694 2.062 2.934 1.00 82.50 127 ASN A O 1
ATOM 1055 N N . LEU A 1 128 ? -11.132 2.318 0.758 1.00 79.81 128 LEU A N 1
ATOM 1056 C CA . LEU A 1 128 ? -9.823 1.832 0.309 1.00 79.81 128 LEU A CA 1
ATOM 1057 C C . LEU A 1 128 ? -8.684 2.728 0.823 1.00 79.81 128 LEU A C 1
ATOM 1059 O O . LEU A 1 128 ? -8.657 3.945 0.613 1.00 79.81 128 LEU A O 1
ATOM 1063 N N . LEU A 1 129 ? -7.692 2.094 1.447 1.00 68.12 129 LEU A N 1
ATOM 1064 C CA . LEU A 1 129 ? -6.553 2.782 2.050 1.00 68.12 129 LEU A CA 1
ATOM 1065 C C . LEU A 1 129 ? -5.486 3.098 1.005 1.00 68.12 129 LEU A C 1
ATOM 1067 O O . LEU A 1 129 ? -4.906 2.194 0.407 1.00 68.12 129 LEU A O 1
ATOM 1071 N N . HIS A 1 130 ? -5.178 4.381 0.838 1.00 66.81 130 HIS A N 1
ATOM 1072 C CA . HIS A 1 130 ? -4.051 4.850 0.039 1.00 66.81 130 HIS A CA 1
ATOM 1073 C C . HIS A 1 130 ? -3.582 6.214 0.550 1.00 66.81 130 HIS A C 1
ATOM 1075 O O . HIS A 1 130 ? -4.351 6.981 1.126 1.00 66.81 130 HIS A O 1
ATOM 1081 N N . ARG A 1 131 ? -2.306 6.529 0.329 1.00 63.44 131 ARG A N 1
ATOM 1082 C CA . ARG A 1 131 ? -1.793 7.892 0.467 1.00 63.44 131 ARG A CA 1
ATOM 1083 C C . ARG A 1 131 ? -0.559 8.058 -0.403 1.00 63.44 131 ARG A C 1
ATOM 1085 O O . ARG A 1 131 ? 0.326 7.205 -0.405 1.00 63.44 131 ARG A O 1
ATOM 1092 N N . SER A 1 132 ? -0.462 9.199 -1.071 1.00 62.75 132 SER A N 1
ATOM 1093 C CA . SER A 1 132 ? 0.799 9.709 -1.597 1.00 62.75 132 SER A CA 1
ATOM 1094 C C . SER A 1 132 ? 0.870 11.213 -1.332 1.00 62.75 132 SER A C 1
ATOM 1096 O O . SER A 1 132 ? -0.155 11.881 -1.300 1.00 62.75 132 SER A O 1
ATOM 1098 N N . ASP A 1 133 ? 2.067 11.732 -1.071 1.00 58.47 133 ASP A N 1
ATOM 1099 C CA . ASP A 1 133 ? 2.291 13.155 -0.768 1.00 58.47 133 ASP A CA 1
ATOM 1100 C C . ASP A 1 133 ? 3.400 13.725 -1.671 1.00 58.47 133 ASP A C 1
ATOM 1102 O O . ASP A 1 133 ? 4.066 12.970 -2.397 1.00 58.47 133 ASP A O 1
ATOM 1106 N N . HIS A 1 134 ? 3.637 15.034 -1.646 1.00 62.19 134 HIS A N 1
ATOM 1107 C CA . HIS A 1 134 ? 4.695 15.701 -2.415 1.00 62.19 134 HIS A CA 1
ATOM 1108 C C . HIS A 1 134 ? 6.105 15.261 -1.977 1.00 62.19 134 HIS A C 1
ATOM 1110 O O . HIS A 1 134 ? 6.314 14.833 -0.839 1.00 62.19 134 HIS A O 1
ATOM 1116 N N . ASN A 1 135 ? 7.088 15.349 -2.885 1.00 70.62 135 ASN A N 1
ATOM 1117 C CA . ASN A 1 135 ? 8.509 15.214 -2.549 1.00 70.62 135 ASN A CA 1
ATOM 1118 C C . ASN A 1 135 ? 9.182 16.596 -2.532 1.00 70.62 135 ASN A C 1
ATOM 1120 O O . ASN A 1 135 ? 9.563 17.114 -3.575 1.00 70.62 135 ASN A O 1
ATOM 1124 N N . GLN A 1 136 ? 9.342 17.177 -1.341 1.00 74.56 136 GLN A N 1
ATOM 1125 C CA . GLN A 1 136 ? 10.026 18.467 -1.153 1.00 74.56 136 GLN A CA 1
ATOM 1126 C C . GLN A 1 136 ? 11.533 18.319 -0.880 1.00 74.56 136 GLN A C 1
ATOM 1128 O O . GLN A 1 136 ? 12.216 19.304 -0.615 1.00 74.56 136 GLN A O 1
ATOM 1133 N N . SER A 1 137 ? 12.063 17.092 -0.898 1.00 79.25 137 SER A N 1
ATOM 1134 C CA . SER A 1 137 ? 13.468 16.844 -0.575 1.00 79.25 137 SER A CA 1
ATOM 1135 C C . SER A 1 137 ? 14.396 17.076 -1.770 1.00 79.25 137 SER A C 1
ATOM 1137 O O . SER A 1 137 ? 13.970 17.119 -2.926 1.00 79.25 137 SER A O 1
ATOM 1139 N N . GLU A 1 138 ? 15.694 17.187 -1.485 1.00 84.25 138 GLU A N 1
ATOM 1140 C CA . GLU A 1 138 ? 16.751 17.298 -2.499 1.00 84.25 138 GLU A CA 1
ATOM 1141 C C . GLU A 1 138 ? 17.067 15.973 -3.202 1.00 84.25 138 GLU A C 1
ATOM 1143 O O . GLU A 1 138 ? 17.863 15.954 -4.136 1.00 84.25 138 GLU A O 1
ATOM 1148 N N . ASN A 1 139 ? 16.438 14.876 -2.776 1.00 82.75 139 ASN A N 1
ATOM 1149 C CA . ASN A 1 139 ? 16.673 13.545 -3.315 1.00 82.75 139 ASN A CA 1
ATOM 1150 C C . ASN A 1 139 ? 15.414 13.008 -4.006 1.00 82.75 139 ASN A C 1
ATOM 1152 O O . ASN A 1 139 ? 14.293 13.322 -3.587 1.00 82.75 139 ASN A O 1
ATOM 1156 N N . PRO A 1 140 ? 15.561 12.168 -5.044 1.00 81.50 140 PRO A N 1
ATOM 1157 C CA . PRO A 1 140 ? 14.437 11.410 -5.565 1.00 81.50 140 PRO A CA 1
ATOM 1158 C C . PRO A 1 140 ? 13.861 10.500 -4.475 1.00 81.50 140 PRO A C 1
ATOM 1160 O O . PRO A 1 140 ? 14.591 9.937 -3.655 1.00 81.50 140 PRO A O 1
ATOM 1163 N N . ARG A 1 141 ? 12.537 10.343 -4.469 1.00 84.88 141 ARG A N 1
ATOM 1164 C CA . ARG A 1 141 ? 11.823 9.511 -3.503 1.00 84.88 141 ARG A CA 1
ATOM 1165 C C . ARG A 1 141 ? 11.145 8.352 -4.209 1.00 84.88 141 ARG A C 1
ATOM 1167 O O . ARG A 1 141 ? 10.234 8.556 -5.007 1.00 84.88 141 ARG A O 1
ATOM 1174 N N . TRP A 1 142 ? 11.530 7.146 -3.815 1.00 86.31 142 TRP A N 1
ATOM 1175 C CA . TRP A 1 142 ? 10.780 5.934 -4.111 1.00 86.31 142 TRP A CA 1
ATOM 1176 C C . TRP A 1 142 ? 9.716 5.708 -3.042 1.00 86.31 142 TRP A C 1
ATOM 1178 O O . TRP A 1 142 ? 9.996 5.786 -1.844 1.00 86.31 142 TRP A O 1
ATOM 1188 N N . SER A 1 143 ? 8.494 5.415 -3.467 1.00 88.12 143 SER A N 1
ATOM 1189 C CA . SER A 1 143 ? 7.416 4.997 -2.576 1.00 88.12 143 SER A CA 1
ATOM 1190 C C . SER A 1 143 ? 6.676 3.807 -3.158 1.00 88.12 143 SER A C 1
ATOM 1192 O O . SER A 1 143 ? 6.201 3.867 -4.292 1.00 88.12 143 SER A O 1
ATOM 1194 N N . MET A 1 144 ? 6.536 2.763 -2.344 1.00 90.94 144 MET A N 1
ATOM 1195 C CA . MET A 1 144 ? 5.632 1.657 -2.612 1.00 90.94 144 MET A CA 1
ATOM 1196 C C . MET A 1 144 ? 4.314 1.897 -1.876 1.00 90.94 144 MET A C 1
ATOM 1198 O O . MET A 1 144 ? 4.306 2.128 -0.667 1.00 90.94 144 MET A O 1
ATOM 1202 N N . VAL A 1 145 ? 3.206 1.818 -2.602 1.00 90.75 145 VAL A N 1
ATOM 1203 C CA . VAL A 1 145 ? 1.848 1.909 -2.062 1.00 90.75 145 VAL A CA 1
ATOM 1204 C C . VAL A 1 145 ? 1.185 0.544 -2.216 1.00 90.75 145 VAL A C 1
ATOM 1206 O O . VAL A 1 145 ? 1.284 -0.079 -3.272 1.00 90.75 145 VAL A O 1
ATOM 1209 N N . CYS A 1 146 ? 0.534 0.065 -1.159 1.00 92.88 146 CYS A N 1
ATOM 1210 C CA . CYS A 1 146 ? -0.288 -1.145 -1.180 1.00 92.88 146 CYS A CA 1
ATOM 1211 C C . CYS A 1 146 ? -1.714 -0.748 -0.819 1.00 92.88 146 CYS A C 1
ATOM 1213 O O . CYS A 1 146 ? -1.945 -0.284 0.299 1.00 92.88 146 CYS A O 1
ATOM 1215 N N . CYS A 1 147 ? -2.640 -0.928 -1.752 1.00 93.31 147 CYS A N 1
ATOM 1216 C CA . CYS A 1 147 ? -4.050 -0.638 -1.562 1.00 93.31 147 CYS A CA 1
ATOM 1217 C C . CYS A 1 147 ? -4.786 -1.936 -1.237 1.00 93.31 147 CYS A C 1
ATOM 1219 O O . CYS A 1 147 ? -4.664 -2.934 -1.954 1.00 93.31 147 CYS A O 1
ATOM 1221 N N . TYR A 1 148 ? -5.566 -1.907 -0.163 1.00 94.31 148 TYR A N 1
ATOM 1222 C CA . TYR A 1 148 ? -6.391 -3.028 0.274 1.00 94.31 148 TYR A CA 1
ATOM 1223 C C . TYR A 1 148 ? -7.858 -2.648 0.170 1.00 94.31 148 TYR A C 1
ATOM 1225 O O . TYR A 1 148 ? -8.217 -1.498 0.435 1.00 94.31 148 TYR A O 1
ATOM 1233 N N . ASN A 1 149 ? -8.685 -3.627 -0.176 1.00 95.19 149 ASN A N 1
ATOM 1234 C CA . ASN A 1 149 ? -10.130 -3.497 -0.127 1.00 95.19 149 ASN A CA 1
ATOM 1235 C C . ASN A 1 149 ? -10.723 -4.567 0.798 1.00 95.19 149 ASN A C 1
ATOM 1237 O O . ASN A 1 149 ? -10.156 -5.653 0.956 1.00 95.19 149 ASN A O 1
ATOM 1241 N N . ALA A 1 150 ? -11.842 -4.230 1.430 1.00 96.06 150 ALA A N 1
ATOM 1242 C CA . ALA A 1 150 ? -12.610 -5.138 2.266 1.00 96.06 150 ALA A CA 1
ATOM 1243 C C . ALA A 1 150 ? -13.330 -6.165 1.383 1.00 96.06 150 ALA A C 1
ATOM 1245 O O . ALA A 1 150 ? -13.844 -5.818 0.319 1.00 96.06 150 ALA A O 1
ATOM 1246 N N . LYS A 1 151 ? -13.400 -7.421 1.822 1.00 96.38 151 LYS A N 1
ATOM 1247 C CA . LYS A 1 151 ? -14.141 -8.489 1.137 1.00 96.38 151 LYS A CA 1
ATOM 1248 C C . LYS A 1 151 ? -15.605 -8.120 0.912 1.00 96.38 151 LYS A C 1
ATOM 1250 O O . LYS A 1 151 ? -16.156 -8.408 -0.144 1.00 96.38 151 LYS A O 1
ATOM 1255 N N . SER A 1 152 ? -16.226 -7.473 1.892 1.00 96.12 152 SER A N 1
ATOM 1256 C CA . SER A 1 152 ? -17.605 -6.984 1.817 1.00 96.12 152 SER A CA 1
ATOM 1257 C C . SER A 1 152 ? -17.800 -5.808 0.851 1.00 96.12 152 SER A C 1
ATOM 1259 O O . SER A 1 152 ? -18.931 -5.536 0.457 1.00 96.12 152 SER A O 1
ATOM 1261 N N . ASN A 1 153 ? -16.720 -5.137 0.435 1.00 94.50 153 ASN A N 1
ATOM 1262 C CA . ASN A 1 153 ? -16.729 -4.054 -0.552 1.00 94.50 153 ASN A CA 1
ATOM 1263 C C . ASN A 1 153 ? -16.224 -4.531 -1.929 1.00 94.50 153 ASN A C 1
ATOM 1265 O O . ASN A 1 153 ? -15.609 -3.764 -2.672 1.00 94.50 153 ASN A O 1
ATOM 1269 N N . ASP A 1 154 ? -16.451 -5.806 -2.264 1.00 94.31 154 ASP A N 1
ATOM 1270 C CA . ASP A 1 154 ? -16.136 -6.373 -3.580 1.00 94.31 154 ASP A CA 1
ATOM 1271 C C . ASP A 1 154 ? -16.829 -5.573 -4.705 1.00 94.31 154 ASP A C 1
ATOM 1273 O O . ASP A 1 154 ? -18.020 -5.262 -4.573 1.00 94.31 154 ASP A O 1
ATOM 1277 N N . PRO A 1 155 ? -16.133 -5.224 -5.809 1.00 93.81 155 PRO A N 1
ATOM 1278 C CA . PRO A 1 155 ? -16.743 -4.499 -6.911 1.00 93.81 155 PRO A CA 1
ATOM 1279 C C . PRO A 1 155 ? -18.063 -5.113 -7.393 1.00 93.81 155 PRO A C 1
ATOM 1281 O O . PRO A 1 155 ? -18.149 -6.307 -7.661 1.00 93.81 155 PRO A O 1
ATOM 1284 N N . TYR A 1 156 ? -19.115 -4.308 -7.567 1.00 91.44 156 TYR A N 1
ATOM 1285 C CA . TYR A 1 156 ? -20.425 -4.830 -7.997 1.00 91.44 156 TYR A CA 1
ATOM 1286 C C . TYR A 1 156 ? -20.475 -5.212 -9.488 1.00 91.44 156 TYR A C 1
ATOM 1288 O O . TYR A 1 156 ? -21.422 -5.859 -9.934 1.00 91.44 156 TYR A O 1
ATOM 1296 N N . LYS A 1 157 ? -19.463 -4.824 -10.269 1.00 90.19 157 LYS A N 1
A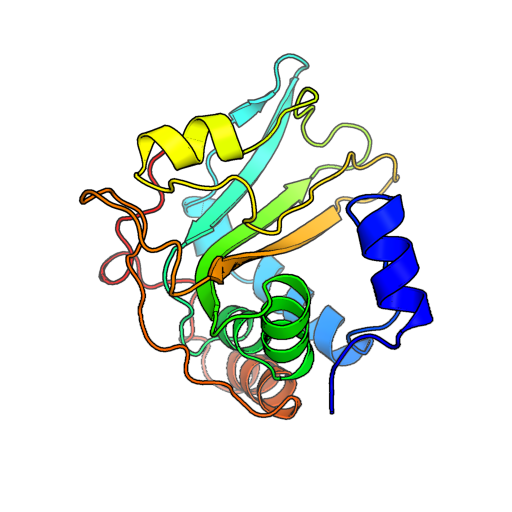TOM 1297 C CA . LYS A 1 157 ? -19.323 -5.115 -11.701 1.00 90.19 157 LYS A CA 1
ATOM 1298 C C . LYS A 1 157 ? -17.875 -5.462 -12.035 1.00 90.19 157 LYS A C 1
ATOM 1300 O O . LYS A 1 157 ? -16.965 -5.066 -11.314 1.00 90.19 157 LYS A O 1
ATOM 1305 N N . GLU A 1 158 ? -17.679 -6.150 -13.155 1.00 88.56 158 GLU A N 1
ATOM 1306 C CA . GLU A 1 158 ? -16.337 -6.401 -13.685 1.00 88.56 158 GLU A CA 1
ATOM 1307 C C . GLU A 1 158 ? -15.643 -5.099 -14.104 1.00 88.56 158 GLU A C 1
ATOM 1309 O O . GLU A 1 158 ? -16.273 -4.167 -14.616 1.00 88.56 158 GLU A O 1
ATOM 1314 N N . SER A 1 159 ? -14.328 -5.052 -13.902 1.00 87.12 159 SER A N 1
ATOM 1315 C CA . SER A 1 159 ? -13.442 -3.989 -14.376 1.00 87.12 159 SER A CA 1
ATOM 1316 C C . SER A 1 159 ? -12.028 -4.549 -14.585 1.00 87.12 159 SER A C 1
ATOM 1318 O O . SER A 1 159 ? -11.811 -5.751 -14.452 1.00 87.12 159 SER A O 1
ATOM 1320 N N . HIS A 1 160 ? -11.057 -3.694 -14.910 1.00 83.12 160 HIS A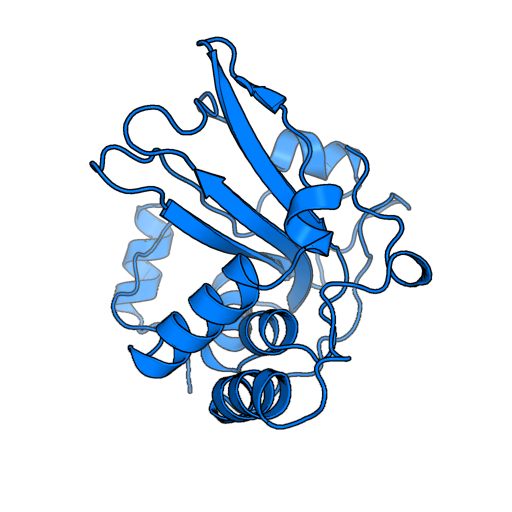 N 1
ATOM 1321 C CA . HIS A 1 160 ? -9.649 -4.100 -14.980 1.00 83.12 160 HIS A CA 1
ATOM 1322 C C . HIS A 1 160 ? -9.030 -4.352 -13.591 1.00 83.12 160 HIS A C 1
ATOM 1324 O O . HIS A 1 160 ? -7.953 -4.940 -13.509 1.00 83.12 160 HIS A O 1
ATOM 1330 N N . HIS A 1 161 ? -9.686 -3.909 -12.510 1.00 86.94 161 HIS A N 1
ATOM 1331 C CA . HIS A 1 161 ? -9.272 -4.164 -11.132 1.00 86.94 161 HIS A CA 1
ATOM 1332 C C . HIS A 1 161 ? -9.842 -5.468 -10.569 1.00 86.94 161 HIS A C 1
ATOM 1334 O O . HIS A 1 161 ? -10.920 -5.901 -10.981 1.00 86.94 161 HIS A O 1
ATOM 1340 N N . PRO A 1 162 ? -9.140 -6.095 -9.606 1.00 88.12 162 PRO A N 1
ATOM 1341 C CA . PRO A 1 162 ? -9.510 -7.409 -9.128 1.00 88.12 162 PRO A CA 1
ATOM 1342 C C . PRO A 1 162 ? -10.742 -7.345 -8.225 1.00 88.12 162 PRO A C 1
ATOM 1344 O O . PRO A 1 162 ? -10.904 -6.446 -7.390 1.00 88.12 162 PRO A O 1
ATOM 1347 N N . ARG A 1 163 ? -11.563 -8.385 -8.343 1.00 92.75 163 ARG A N 1
ATOM 1348 C CA . ARG A 1 163 ? -12.508 -8.780 -7.302 1.00 92.75 163 ARG A CA 1
ATOM 1349 C C . ARG A 1 163 ? -11.799 -9.450 -6.133 1.00 92.75 163 ARG A C 1
ATOM 1351 O O . ARG A 1 163 ? -10.616 -9.803 -6.212 1.00 92.75 163 ARG A O 1
ATOM 1358 N N . TYR A 1 164 ? -12.545 -9.645 -5.054 1.00 95.06 164 TYR A N 1
ATOM 1359 C CA . TYR A 1 164 ? -12.102 -10.346 -3.868 1.00 95.06 164 TYR A CA 1
ATOM 1360 C C . TYR A 1 164 ? -11.391 -11.646 -4.247 1.00 95.06 164 TYR A C 1
ATOM 1362 O O . TYR A 1 164 ? -11.955 -12.572 -4.829 1.00 95.06 164 TYR A O 1
ATOM 1370 N N . THR A 1 165 ? -10.116 -11.685 -3.879 1.00 92.56 165 THR A N 1
ATOM 1371 C CA . THR A 1 165 ? -9.248 -12.844 -4.023 1.00 92.56 165 THR A CA 1
ATOM 1372 C C . THR A 1 165 ? -8.613 -13.094 -2.660 1.00 92.56 165 THR A C 1
ATOM 1374 O O . THR A 1 165 ? -7.938 -12.193 -2.154 1.00 92.56 165 THR A O 1
ATOM 1377 N N . PRO A 1 166 ? -8.799 -14.278 -2.046 1.00 93.88 166 PRO A N 1
ATOM 1378 C CA . PRO A 1 166 ? -8.230 -14.570 -0.736 1.00 93.88 166 PRO A CA 1
ATOM 1379 C C . PRO A 1 166 ? -6.724 -14.289 -0.689 1.00 93.88 166 PRO A C 1
ATOM 1381 O O . PRO A 1 166 ? -5.935 -14.862 -1.447 1.00 93.88 166 PRO A O 1
ATOM 1384 N N . LEU A 1 167 ? -6.311 -13.393 0.209 1.00 93.75 167 LEU A N 1
ATOM 1385 C CA . LEU A 1 167 ? -4.921 -12.965 0.298 1.00 93.75 167 LEU A CA 1
ATOM 1386 C C . LEU A 1 167 ? -4.114 -13.934 1.165 1.00 93.75 167 LEU A C 1
ATOM 1388 O O . LEU A 1 167 ? -4.261 -13.989 2.388 1.00 93.75 167 LEU A O 1
ATOM 1392 N N . LYS A 1 168 ? -3.195 -14.675 0.541 1.00 94.44 168 LYS A N 1
ATOM 1393 C CA . LYS A 1 168 ? -2.258 -15.533 1.273 1.00 94.44 168 LYS A CA 1
ATOM 1394 C C . LYS A 1 168 ? -1.222 -14.683 2.013 1.00 94.44 168 LYS A C 1
ATOM 1396 O O . LYS A 1 168 ? -0.257 -14.215 1.410 1.00 94.44 168 LYS A O 1
ATOM 1401 N N . LYS A 1 169 ? -1.402 -14.521 3.326 1.00 95.62 169 LYS A N 1
ATOM 1402 C CA . LYS A 1 169 ? -0.412 -13.876 4.200 1.00 95.62 169 LYS A CA 1
ATOM 1403 C C . LYS A 1 169 ? 0.907 -14.650 4.211 1.00 95.62 169 LYS A C 1
ATOM 1405 O O . LYS A 1 169 ? 0.917 -15.878 4.127 1.00 95.62 169 LYS A O 1
ATOM 1410 N N . VAL A 1 170 ? 2.008 -13.920 4.349 1.00 95.75 170 VAL A N 1
ATOM 1411 C CA . VAL A 1 170 ? 3.360 -14.476 4.495 1.00 95.75 170 VAL A CA 1
ATOM 1412 C C . VAL A 1 170 ? 3.989 -14.022 5.810 1.00 95.75 170 VAL A C 1
ATOM 1414 O O . VAL A 1 170 ? 3.614 -12.982 6.359 1.00 95.75 170 VAL A O 1
ATOM 1417 N N . ASP A 1 171 ? 4.957 -14.794 6.305 1.00 94.19 171 ASP A N 1
ATOM 1418 C CA . ASP A 1 171 ? 5.769 -14.396 7.456 1.00 94.19 171 ASP A CA 1
ATOM 1419 C C . ASP A 1 171 ? 6.547 -13.111 7.160 1.00 94.19 171 ASP A C 1
ATOM 1421 O O . ASP A 1 171 ? 7.023 -12.908 6.043 1.00 94.19 171 ASP A O 1
ATOM 1425 N N . ASP A 1 172 ? 6.757 -12.272 8.176 1.00 90.44 172 ASP A N 1
ATOM 1426 C CA . ASP A 1 172 ? 7.493 -11.010 8.015 1.00 90.44 172 ASP A CA 1
ATOM 1427 C C . ASP A 1 172 ? 8.923 -11.239 7.476 1.00 90.44 172 ASP A C 1
ATOM 1429 O O . ASP A 1 172 ? 9.403 -10.479 6.637 1.00 90.44 172 ASP A O 1
ATOM 1433 N N . ASN A 1 173 ? 9.558 -12.359 7.847 1.00 93.00 173 ASN A N 1
ATOM 1434 C CA . ASN A 1 173 ? 10.883 -12.763 7.356 1.00 93.00 173 ASN A CA 1
ATOM 1435 C C . ASN A 1 173 ? 10.919 -13.105 5.851 1.00 93.00 173 ASN A C 1
ATOM 1437 O O . ASN A 1 173 ? 12.005 -13.251 5.283 1.00 93.00 173 ASN A O 1
ATOM 1441 N N . ALA A 1 174 ? 9.767 -13.264 5.189 1.00 93.38 174 ALA A N 1
ATOM 1442 C CA . ALA A 1 174 ? 9.706 -13.536 3.755 1.00 93.38 174 ALA A CA 1
ATOM 1443 C C . ALA A 1 174 ? 10.247 -12.367 2.917 1.00 93.38 174 ALA A C 1
ATOM 1445 O O . ALA A 1 174 ? 10.782 -12.603 1.837 1.00 93.38 174 ALA A O 1
ATOM 1446 N N . ILE A 1 175 ? 10.175 -11.131 3.431 1.00 93.81 175 ILE A N 1
ATOM 1447 C CA . ILE A 1 175 ? 10.704 -9.935 2.759 1.00 93.81 175 ILE A CA 1
ATOM 1448 C C . ILE A 1 175 ? 12.210 -10.071 2.531 1.00 93.81 175 ILE A C 1
ATOM 1450 O O . ILE A 1 175 ? 12.668 -9.992 1.391 1.00 93.81 175 ILE A O 1
ATOM 1454 N N . LYS A 1 176 ? 12.975 -10.345 3.596 1.00 93.56 176 LYS A N 1
ATOM 1455 C CA . LYS A 1 176 ? 14.433 -10.506 3.501 1.00 93.56 176 LYS A CA 1
ATOM 1456 C C . LYS A 1 176 ? 14.809 -11.692 2.620 1.00 93.56 176 LYS A C 1
ATOM 1458 O O . LYS A 1 176 ? 15.669 -11.556 1.759 1.00 93.56 176 LYS A O 1
ATOM 1463 N N . LYS A 1 177 ? 14.112 -12.827 2.763 1.00 91.50 177 LYS A N 1
ATOM 1464 C CA . LYS A 1 177 ? 14.337 -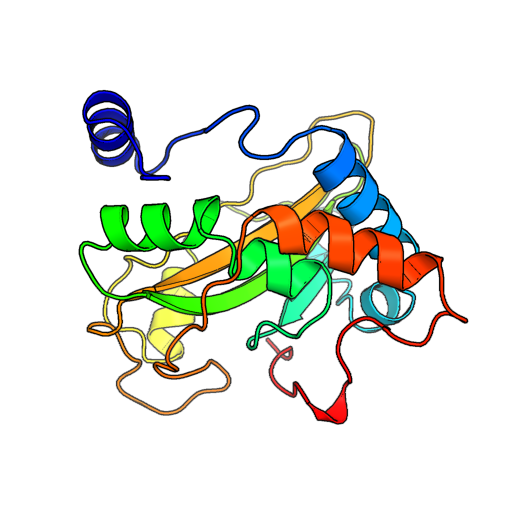14.018 1.925 1.00 91.50 177 LYS A CA 1
ATOM 1465 C C . LYS A 1 177 ? 14.149 -13.721 0.435 1.00 91.50 177 LYS A C 1
ATOM 1467 O O . LYS A 1 177 ? 15.009 -14.085 -0.359 1.00 91.50 177 LYS A O 1
ATOM 1472 N N . ALA A 1 178 ? 13.056 -13.052 0.064 1.00 88.50 178 ALA A N 1
ATOM 1473 C CA . ALA A 1 178 ? 12.785 -12.691 -1.326 1.00 88.50 178 ALA A CA 1
ATOM 1474 C C . ALA A 1 178 ? 13.789 -11.657 -1.857 1.00 88.50 178 ALA A C 1
ATOM 1476 O O . ALA A 1 178 ? 14.270 -11.790 -2.978 1.00 88.50 178 ALA A O 1
ATOM 1477 N N . GLY A 1 179 ? 14.141 -10.656 -1.043 1.00 84.31 179 GLY A N 1
ATOM 1478 C CA . GLY A 1 179 ? 15.131 -9.646 -1.410 1.00 84.31 179 GLY A CA 1
ATOM 1479 C C . GLY A 1 179 ? 16.524 -10.227 -1.638 1.00 84.31 179 GLY A C 1
ATOM 1480 O O . GLY A 1 179 ? 17.144 -9.913 -2.644 1.00 84.31 179 GLY A O 1
ATOM 1481 N N . ILE A 1 180 ? 16.997 -11.100 -0.747 1.00 85.31 180 ILE A N 1
ATOM 1482 C CA . ILE A 1 180 ? 18.306 -11.761 -0.865 1.00 85.31 180 ILE A CA 1
ATOM 1483 C C . ILE A 1 180 ? 18.319 -12.722 -2.062 1.00 85.31 180 ILE A C 1
ATOM 1485 O O . ILE A 1 180 ? 19.187 -12.619 -2.923 1.00 85.31 180 ILE A O 1
ATOM 1489 N N . SER A 1 181 ? 17.306 -13.591 -2.182 1.00 82.06 181 SER A N 1
ATOM 1490 C CA . SER A 1 181 ? 17.216 -14.579 -3.271 1.00 82.06 181 SER A CA 1
ATOM 1491 C C . SER A 1 181 ? 17.272 -13.946 -4.663 1.00 82.06 181 SER A C 1
ATOM 1493 O O . SER A 1 181 ? 17.830 -14.544 -5.581 1.00 82.06 181 SER A O 1
ATOM 1495 N N . ARG A 1 182 ? 16.720 -12.737 -4.823 1.00 76.94 182 ARG A N 1
ATOM 1496 C CA . ARG A 1 182 ? 16.756 -11.988 -6.084 1.00 76.94 182 ARG A CA 1
ATOM 1497 C C . ARG A 1 182 ? 18.179 -11.650 -6.542 1.00 76.94 182 ARG A C 1
ATOM 1499 O O . ARG A 1 182 ? 18.412 -11.559 -7.744 1.00 76.94 182 ARG A O 1
ATOM 1506 N N . PHE A 1 183 ? 19.100 -11.422 -5.607 1.00 74.44 183 PHE A N 1
ATOM 1507 C CA . PHE A 1 183 ? 20.476 -11.013 -5.902 1.00 74.44 183 PHE A CA 1
ATOM 1508 C C . PHE A 1 183 ? 21.503 -12.151 -5.750 1.00 74.44 183 PHE A C 1
ATOM 1510 O O . PHE A 1 183 ? 22.635 -11.982 -6.194 1.00 74.44 183 PHE A O 1
ATOM 1517 N N . ASP A 1 184 ? 21.111 -13.300 -5.185 1.00 69.25 184 ASP A N 1
ATOM 1518 C CA . ASP A 1 184 ? 21.974 -14.479 -4.997 1.00 69.25 184 ASP A CA 1
ATOM 1519 C C . ASP A 1 184 ? 21.958 -15.471 -6.179 1.00 69.25 184 ASP A C 1
ATOM 1521 O O . ASP A 1 184 ? 22.883 -16.271 -6.325 1.00 69.25 184 ASP A O 1
ATOM 1525 N N . LYS A 1 185 ? 20.915 -15.461 -7.021 1.00 51.28 185 LYS A N 1
ATOM 1526 C CA . LYS A 1 185 ? 20.808 -16.312 -8.222 1.00 51.28 185 LYS A CA 1
ATOM 1527 C C . LYS A 1 185 ? 20.829 -15.452 -9.481 1.00 51.28 185 LYS A C 1
ATOM 1529 O O . LYS A 1 185 ? 20.279 -14.356 -9.456 1.00 51.28 185 LYS A O 1
ATOM 1534 N N . ASP A 1 186 ? 21.420 -15.964 -10.568 1.00 48.94 186 ASP A N 1
ATOM 1535 C CA . ASP A 1 186 ? 21.426 -15.339 -11.902 1.00 48.94 186 ASP A CA 1
ATOM 1536 C C . ASP A 1 186 ? 20.045 -14.728 -12.215 1.00 48.94 186 ASP A C 1
ATOM 1538 O O . ASP A 1 186 ? 19.050 -15.439 -12.390 1.00 48.94 186 ASP A O 1
ATOM 1542 N N . GLY A 1 187 ? 19.989 -13.392 -12.154 1.00 50.44 187 GLY A N 1
ATOM 1543 C CA . GLY A 1 187 ? 18.803 -12.593 -11.830 1.00 50.44 187 GLY A CA 1
ATOM 1544 C C . GLY A 1 187 ? 17.614 -12.762 -12.773 1.00 50.44 187 GLY A C 1
ATOM 1545 O O . GLY A 1 187 ? 17.435 -11.974 -13.701 1.00 50.44 187 GLY A O 1
ATOM 1546 N N . SER A 1 188 ? 16.772 -13.754 -12.491 1.00 48.44 188 SER A N 1
ATOM 1547 C CA . SER A 1 188 ? 15.588 -14.102 -13.289 1.00 48.44 188 SER A CA 1
ATOM 1548 C C . SER A 1 188 ? 14.253 -13.734 -12.636 1.00 48.44 188 SER A C 1
ATOM 1550 O O . SER A 1 188 ? 13.247 -13.681 -13.340 1.00 48.44 188 SER A O 1
ATOM 1552 N N . ASP A 1 189 ? 14.225 -13.384 -11.344 1.00 53.91 189 ASP A N 1
ATOM 1553 C CA . ASP A 1 189 ? 13.023 -12.858 -10.677 1.00 53.91 189 ASP A CA 1
ATOM 1554 C C . ASP A 1 189 ? 12.809 -11.382 -11.051 1.00 53.91 189 ASP A C 1
ATOM 1556 O O . ASP A 1 189 ? 12.943 -10.488 -10.213 1.00 53.91 189 ASP A O 1
ATOM 1560 N N . ALA A 1 190 ? 12.542 -11.108 -12.329 1.00 55.59 190 ALA A N 1
ATOM 1561 C CA . ALA A 1 190 ? 12.225 -9.779 -12.843 1.00 55.59 190 ALA A CA 1
ATOM 1562 C C . ALA A 1 190 ? 10.950 -9.201 -12.188 1.00 55.59 190 ALA A C 1
ATOM 1564 O O . ALA A 1 190 ? 10.087 -9.938 -11.699 1.00 55.59 190 ALA A O 1
ATOM 1565 N N . PHE A 1 191 ? 10.808 -7.867 -12.172 1.00 64.00 191 PHE A N 1
ATOM 1566 C CA . PHE A 1 191 ? 9.497 -7.226 -11.984 1.00 64.00 191 PHE A CA 1
ATOM 1567 C C . PHE A 1 191 ? 8.466 -7.849 -12.933 1.00 64.00 191 PHE A C 1
ATOM 1569 O O . PHE A 1 191 ? 8.851 -8.311 -14.004 1.00 64.00 191 PHE A O 1
ATOM 1576 N N . LEU A 1 192 ? 7.206 -7.870 -12.483 1.00 58.84 192 LEU A N 1
ATOM 1577 C CA . LEU A 1 192 ? 6.021 -8.517 -13.066 1.00 58.84 192 LEU A CA 1
ATOM 1578 C C . LEU A 1 192 ? 6.206 -9.066 -14.482 1.00 58.84 192 LEU A C 1
ATOM 1580 O O . LEU A 1 192 ? 6.511 -8.320 -15.414 1.00 58.84 192 LEU A O 1
ATOM 1584 N N . ASN A 1 193 ? 5.935 -10.360 -14.645 1.00 56.53 193 ASN A N 1
ATOM 1585 C CA . ASN A 1 193 ? 5.761 -10.932 -15.968 1.00 56.53 193 ASN A CA 1
ATOM 1586 C C . ASN A 1 193 ? 4.601 -10.190 -16.671 1.00 56.53 193 ASN A C 1
ATOM 1588 O O . ASN A 1 193 ? 3.480 -10.230 -16.160 1.00 56.53 193 ASN A O 1
ATOM 1592 N N . PRO A 1 194 ? 4.840 -9.500 -17.802 1.00 49.88 194 PRO A N 1
ATOM 1593 C CA . PRO A 1 194 ? 3.804 -8.745 -18.509 1.00 49.88 194 PRO A CA 1
ATOM 1594 C C . PRO A 1 194 ? 2.628 -9.610 -18.982 1.00 49.88 194 PRO A C 1
ATOM 1596 O O . PRO A 1 194 ? 1.536 -9.086 -19.191 1.00 49.88 194 PRO A O 1
ATOM 1599 N N . ASP A 1 195 ? 2.850 -10.918 -19.132 1.00 51.75 195 ASP A N 1
ATOM 1600 C CA . ASP A 1 195 ? 1.815 -11.883 -19.511 1.00 51.75 195 ASP A CA 1
ATOM 1601 C C . ASP A 1 195 ? 0.880 -12.239 -18.339 1.00 51.75 195 ASP A C 1
ATOM 160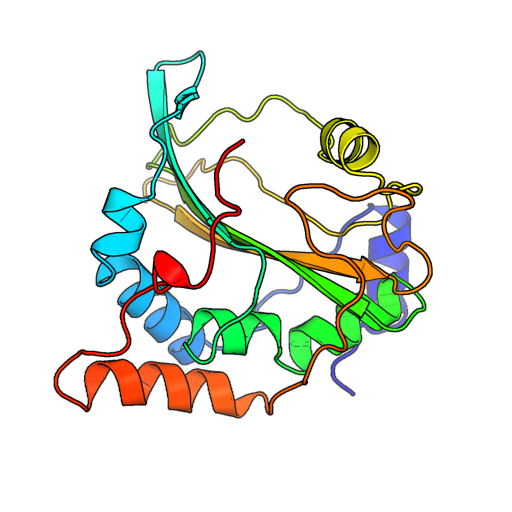3 O O . ASP A 1 195 ? -0.224 -12.726 -18.567 1.00 51.75 195 ASP A O 1
ATOM 1607 N N . ASP A 1 196 ? 1.295 -11.967 -17.095 1.00 52.19 196 ASP A N 1
ATOM 1608 C CA . ASP A 1 196 ? 0.546 -12.305 -15.876 1.00 52.19 196 ASP A CA 1
ATOM 1609 C C . ASP A 1 196 ? -0.245 -11.110 -15.302 1.00 52.19 196 ASP A C 1
ATOM 1611 O O . ASP A 1 196 ? -1.055 -11.289 -14.390 1.00 52.19 196 ASP A O 1
ATOM 1615 N N . ASP A 1 197 ? -0.028 -9.887 -15.808 1.00 55.53 197 ASP A N 1
ATOM 1616 C CA . ASP A 1 197 ? -0.745 -8.689 -15.357 1.00 55.53 197 ASP A CA 1
ATOM 1617 C C . ASP A 1 197 ? -1.045 -7.705 -16.510 1.00 55.53 197 ASP A C 1
ATOM 1619 O O . ASP A 1 197 ? -0.192 -6.937 -16.956 1.00 55.53 197 ASP A O 1
ATOM 1623 N N . HIS A 1 198 ? -2.300 -7.705 -16.972 1.00 50.31 198 HIS A N 1
ATOM 1624 C CA . HIS A 1 198 ? -2.812 -6.805 -18.015 1.00 50.31 198 HIS A CA 1
ATOM 1625 C C . HIS A 1 198 ? -3.400 -5.492 -17.471 1.00 50.31 198 HIS A C 1
ATOM 1627 O O . HIS A 1 198 ? -4.023 -4.738 -18.215 1.00 50.31 198 HIS A O 1
ATOM 1633 N N . SER A 1 199 ? -3.267 -5.217 -16.173 1.00 47.69 199 SER A N 1
ATOM 1634 C CA . SER A 1 199 ? -4.100 -4.217 -15.497 1.00 47.69 199 SER A CA 1
ATOM 1635 C C . SER A 1 199 ? -3.523 -2.806 -15.394 1.00 47.69 199 SER A C 1
ATOM 1637 O O . SER A 1 199 ? -4.183 -1.901 -14.883 1.00 47.69 199 SER A O 1
ATOM 1639 N N . ALA A 1 200 ? -2.311 -2.590 -15.901 1.00 43.31 200 ALA A N 1
ATOM 1640 C CA . ALA A 1 200 ? -1.604 -1.318 -15.808 1.00 43.31 200 ALA A CA 1
ATOM 1641 C C . ALA A 1 200 ? -1.994 -0.298 -16.897 1.00 43.31 200 ALA A C 1
ATOM 1643 O O . ALA A 1 200 ? -1.168 0.530 -17.264 1.00 43.31 200 ALA A O 1
ATOM 1644 N N . THR A 1 201 ? -3.201 -0.334 -17.459 1.00 44.19 201 THR A N 1
ATOM 1645 C CA . THR A 1 201 ? -3.684 0.734 -18.354 1.00 44.19 201 THR A CA 1
ATOM 1646 C C . THR A 1 201 ? -4.768 1.528 -17.640 1.00 44.19 201 THR A C 1
ATOM 1648 O O . THR A 1 201 ? -5.875 1.022 -17.461 1.00 44.19 201 THR A O 1
ATOM 1651 N N . LEU A 1 202 ? -4.413 2.742 -17.205 1.00 40.00 202 LEU A N 1
ATOM 1652 C CA . LEU A 1 202 ? -5.370 3.777 -16.798 1.00 40.00 202 LEU A CA 1
ATOM 1653 C C . LEU A 1 202 ? -6.195 4.254 -17.998 1.00 40.00 202 LEU A C 1
ATOM 1655 O O . LEU A 1 202 ? -5.605 4.362 -19.099 1.00 40.00 202 LEU A O 1
#

Sequence (202 aa):
MNTFSDEQLKQYHQDGYYLLKNLFDKEEIELLHKSATADRTLGKQSYGRKDGEGGTEHLSLWNHPGNNIYGMFARCGRMVNRAAQILDDEVYHYHSKMILKDARIGGVWVWHQDYGYWYQNGVLYPNLLHRSDHNQSENPRWSMVCCYNAKSNDPYKESHHPRYTPLKKVDDNAIKKAGISRFDKDGSDAFLNPDDDHSATL

Foldseek 3Di:
DLEDDPVQLVVCVVPVDGDDPCLDPPLLVVLVVVQCVPFPVLVVLFDQDQAPVGFTKGKDKFADQDLALLSQVLQAPNPQVHLCVNQVARKDWFMKMKIKAAEQHGHPPDDDQCVVVVVVQQQDDSSKDWDDDDHRHRGIDIDMITIMDHLVRFRPDHDLIDGDDRRNHDYNCSNVVNSVVCVPDPRPPHPDDCVVTPRSDD

Radius of gyration: 16.83 Å; chains: 1; bounding box: 42×38×40 Å

Secondary structure (DSSP, 8-state):
-----HHHHHHHHHHS----TTSS-HHHHHHHHHHHHH-HHHHHH-EEEEPTTS-EEEEEEESS--SSHHHHHHHBHHHHHHHHHHHTS-EEEEEEEEEEE-TTT-----S--THHHHHHTT--SS----------SSS-EEEEEEEEEEGGG--SS--SSPP------B-TTHHHHHHHHHHHSSS---S--TTT------

pLDDT: mean 80.97, std 16.43, range [40.0, 97.69]